Protein AF-A0A0D3KYJ2-F1 (afdb_monomer)

Nearest PDB structures (foldseek):
  8gf4-assembly2_D  TM=9.217E-01  e=1.218E-05  Synechocystis sp. PCC 6803
  8gdw-assembly1_BBB  TM=9.154E-01  e=1.218E-05  Synechocystis sp. PCC 6803
  8gbk-assembly1_G  TM=8.537E-01  e=1.653E-05  Synechocystis sp. PCC 6803 substr. Kazusa
  8fm6-assembly1_A  TM=8.968E-01  e=5.272E-05  Synechocystis sp. PCC 6803
  8gbk-assembly1_F  TM=8.174E-01  e=4.130E-05  Synechocystis sp. PCC 6803 substr. Kazusa

Structure (mmCIF, N/CA/C/O backbone):
data_AF-A0A0D3KYJ2-F1
#
_entry.id   AF-A0A0D3KYJ2-F1
#
loop_
_atom_site.group_PDB
_atom_site.id
_atom_site.type_symbol
_atom_site.label_atom_id
_atom_site.label_alt_id
_atom_site.label_comp_id
_atom_site.label_asym_id
_atom_site.label_entity_id
_atom_site.label_seq_id
_atom_site.pdbx_PDB_ins_code
_atom_site.Cartn_x
_atom_site.Cartn_y
_atom_site.Cartn_z
_atom_site.occupancy
_atom_site.B_iso_or_equiv
_atom_site.auth_seq_id
_atom_site.auth_comp_id
_atom_site.auth_asym_id
_atom_site.auth_atom_id
_atom_site.pdbx_PDB_model_num
ATOM 1 N N . MET A 1 1 ? 9.524 -10.724 -7.061 1.00 77.62 1 MET A N 1
ATOM 2 C CA . MET A 1 1 ? 8.504 -9.663 -6.913 1.00 77.62 1 MET A CA 1
ATOM 3 C C . MET A 1 1 ? 7.151 -10.336 -6.795 1.00 77.62 1 MET A C 1
ATOM 5 O O . MET A 1 1 ? 6.889 -11.260 -7.559 1.00 77.62 1 MET A O 1
ATOM 9 N N . GLU A 1 2 ? 6.336 -9.939 -5.826 1.00 81.06 2 GLU A N 1
ATOM 10 C CA . GLU A 1 2 ? 4.964 -10.427 -5.687 1.00 81.06 2 GLU A CA 1
ATOM 11 C C . GLU A 1 2 ? 4.009 -9.471 -6.417 1.00 81.06 2 GLU A C 1
ATOM 13 O O . GLU A 1 2 ? 4.145 -8.253 -6.328 1.00 81.06 2 GLU A O 1
ATOM 18 N N . LEU A 1 3 ? 3.077 -10.014 -7.192 1.00 76.94 3 LEU A N 1
ATOM 19 C CA . LEU A 1 3 ? 2.073 -9.260 -7.935 1.00 76.94 3 LEU A CA 1
ATOM 20 C C . LEU A 1 3 ? 0.700 -9.719 -7.470 1.00 76.94 3 LEU A C 1
ATOM 22 O O . LEU A 1 3 ? 0.402 -10.910 -7.502 1.00 76.94 3 LEU A O 1
ATOM 26 N N . HIS A 1 4 ? -0.133 -8.794 -7.021 1.00 74.50 4 HIS A N 1
ATOM 27 C CA . HIS A 1 4 ? -1.518 -9.055 -6.651 1.00 74.50 4 HIS A CA 1
ATOM 28 C C . HIS A 1 4 ? -2.395 -8.500 -7.769 1.00 74.50 4 HIS A C 1
ATOM 30 O O . HIS A 1 4 ? -2.508 -7.288 -7.913 1.00 74.50 4 HIS A O 1
ATOM 36 N N . LEU A 1 5 ? -2.970 -9.383 -8.582 1.00 75.31 5 LEU A N 1
ATOM 37 C CA . LEU A 1 5 ? -3.774 -9.050 -9.757 1.00 75.31 5 LEU A CA 1
ATOM 38 C C . LEU A 1 5 ? -5.227 -9.409 -9.467 1.00 75.31 5 LEU A C 1
ATOM 40 O O . LEU A 1 5 ? -5.555 -10.590 -9.394 1.00 75.31 5 LEU A O 1
ATOM 44 N N . SER A 1 6 ? -6.097 -8.423 -9.237 1.00 66.56 6 SER A N 1
ATOM 45 C CA . SER A 1 6 ? -7.537 -8.664 -9.011 1.00 66.56 6 SER A CA 1
ATOM 46 C C . SER A 1 6 ? -7.850 -9.715 -7.927 1.00 66.56 6 SER A C 1
ATOM 48 O O . SER A 1 6 ? -8.884 -10.381 -7.950 1.00 66.56 6 SER A O 1
ATOM 50 N N . GLY A 1 7 ? -6.963 -9.855 -6.936 1.00 62.44 7 GLY A N 1
ATOM 51 C CA . GLY A 1 7 ? -7.099 -10.819 -5.842 1.00 62.44 7 GLY A CA 1
ATOM 52 C C . GLY A 1 7 ? -6.376 -12.155 -6.041 1.00 62.44 7 GLY A C 1
ATOM 53 O O . GLY A 1 7 ? -6.405 -12.970 -5.120 1.00 62.44 7 GLY A O 1
ATOM 54 N N . GLU A 1 8 ? -5.706 -12.369 -7.171 1.00 71.19 8 GLU A N 1
ATOM 55 C CA . GLU A 1 8 ? -4.776 -13.479 -7.385 1.00 71.19 8 GLU A CA 1
ATOM 56 C C . GLU A 1 8 ? -3.335 -13.053 -7.106 1.00 71.19 8 GLU A C 1
ATOM 58 O O . GLU A 1 8 ? -2.941 -11.920 -7.381 1.00 71.19 8 GLU A O 1
ATOM 63 N N . ARG A 1 9 ? -2.526 -13.968 -6.565 1.00 78.12 9 ARG A N 1
ATOM 64 C CA . ARG A 1 9 ? -1.100 -13.729 -6.318 1.00 78.12 9 ARG A CA 1
ATOM 65 C C . ARG A 1 9 ? -0.276 -14.394 -7.409 1.00 78.12 9 ARG A C 1
ATOM 67 O O . ARG A 1 9 ? -0.265 -15.617 -7.517 1.00 78.12 9 ARG A O 1
ATOM 74 N N . LYS A 1 10 ? 0.459 -13.597 -8.179 1.00 83.94 10 LYS A N 1
ATOM 75 C CA . LYS A 1 10 ? 1.460 -14.062 -9.139 1.00 83.94 10 LYS A CA 1
ATOM 76 C C . LYS A 1 10 ? 2.851 -13.736 -8.609 1.00 83.94 10 LYS A C 1
ATOM 78 O O . LYS A 1 10 ? 3.132 -12.615 -8.196 1.00 83.94 10 LYS A O 1
ATOM 83 N N . TYR A 1 11 ? 3.740 -14.719 -8.635 1.00 85.38 11 TYR A N 1
ATOM 84 C CA . TYR A 1 11 ? 5.116 -14.550 -8.181 1.00 85.38 11 TYR A CA 1
ATOM 85 C C . TYR A 1 11 ? 6.054 -14.496 -9.382 1.00 85.38 11 TYR A C 1
ATOM 87 O O . TYR A 1 11 ? 6.137 -15.442 -10.161 1.00 85.38 11 TYR A O 1
ATOM 95 N N . LEU A 1 12 ? 6.793 -13.393 -9.515 1.00 85.12 12 LEU A N 1
ATOM 96 C CA . LEU A 1 12 ? 7.933 -13.313 -10.422 1.00 85.12 12 LEU A CA 1
ATOM 97 C C . LEU A 1 12 ? 9.183 -13.753 -9.666 1.00 85.12 12 LEU A C 1
ATOM 99 O O . LEU A 1 12 ? 9.692 -13.026 -8.799 1.00 85.12 12 LEU A O 1
ATOM 103 N N . SER A 1 13 ? 9.646 -14.964 -9.979 1.00 85.44 13 SER A N 1
ATOM 104 C CA . SER A 1 13 ? 10.870 -15.524 -9.410 1.00 85.44 13 SER A CA 1
ATOM 105 C C . SER A 1 13 ? 12.106 -14.834 -9.993 1.00 85.44 13 SER A C 1
ATOM 107 O O . SER A 1 13 ? 12.094 -14.372 -11.136 1.00 85.44 13 SER A O 1
ATOM 109 N N . LEU A 1 14 ? 13.202 -14.792 -9.229 1.00 82.88 14 LEU A N 1
ATOM 110 C CA . LEU A 1 14 ? 14.468 -14.248 -9.728 1.00 82.88 14 LEU A CA 1
ATOM 111 C C . LEU A 1 14 ? 14.988 -15.042 -10.938 1.00 82.88 14 LEU A C 1
ATOM 113 O O . LEU A 1 14 ? 15.580 -14.458 -11.837 1.00 82.88 14 LEU A O 1
ATOM 117 N N . ALA A 1 15 ? 14.733 -16.352 -10.983 1.00 85.31 15 ALA A N 1
ATOM 118 C CA . ALA A 1 15 ? 15.092 -17.194 -12.120 1.00 85.31 15 ALA A CA 1
ATOM 119 C C . ALA A 1 15 ? 14.328 -16.784 -13.388 1.00 85.31 15 ALA A C 1
ATOM 121 O O . ALA A 1 15 ? 14.944 -16.601 -14.430 1.00 85.31 15 ALA A O 1
ATOM 122 N N . SER A 1 16 ? 13.014 -16.553 -13.282 1.00 88.12 16 SER A N 1
ATOM 123 C CA . SER A 1 16 ? 12.181 -16.089 -14.401 1.00 88.12 16 SER A CA 1
ATOM 124 C C . SER A 1 16 ? 12.624 -14.718 -14.908 1.00 88.12 16 SER A C 1
ATOM 126 O O . SER A 1 16 ? 12.712 -14.508 -16.110 1.00 88.12 16 SER A O 1
ATOM 128 N N . ILE A 1 17 ? 12.954 -13.805 -13.989 1.00 89.19 17 ILE A N 1
ATOM 129 C CA . ILE A 1 17 ? 13.471 -12.471 -14.322 1.00 89.19 17 ILE A CA 1
ATOM 130 C C . ILE A 1 17 ? 14.803 -12.588 -15.069 1.00 89.19 17 ILE A C 1
ATOM 132 O O . ILE A 1 17 ? 14.990 -11.939 -16.084 1.00 89.19 17 ILE A O 1
ATOM 136 N N . ARG A 1 18 ? 15.719 -13.446 -14.610 1.00 87.62 18 ARG A N 1
ATOM 137 C CA . ARG A 1 18 ? 17.035 -13.623 -15.247 1.00 87.62 18 ARG A CA 1
ATOM 138 C C . ARG A 1 18 ? 16.994 -14.400 -16.562 1.00 87.62 18 ARG A C 1
ATOM 140 O O . ARG A 1 18 ? 17.928 -14.286 -17.345 1.00 87.62 18 ARG A O 1
ATOM 147 N N . ALA A 1 19 ? 15.968 -15.220 -16.769 1.00 90.56 19 ALA A N 1
ATOM 148 C CA . ALA A 1 19 ? 15.770 -15.963 -18.010 1.00 90.56 19 ALA A CA 1
ATOM 149 C C . ALA A 1 19 ? 15.166 -15.094 -19.123 1.00 90.56 19 ALA A C 1
ATOM 151 O O . ALA A 1 19 ? 15.266 -15.453 -20.295 1.00 90.56 19 ALA A O 1
ATOM 152 N N . ALA A 1 20 ? 14.531 -13.972 -18.771 1.00 91.44 20 ALA A N 1
ATOM 153 C CA . ALA A 1 20 ? 14.029 -13.021 -19.749 1.00 91.44 20 ALA A CA 1
ATOM 154 C C . ALA A 1 20 ? 15.191 -12.310 -20.473 1.00 91.44 20 ALA A C 1
ATOM 156 O O . ALA A 1 20 ? 16.254 -12.118 -19.876 1.00 91.44 20 ALA A O 1
ATOM 157 N N . PRO A 1 21 ? 15.001 -11.893 -21.739 1.00 91.38 21 PRO A N 1
ATOM 158 C CA . PRO A 1 21 ? 16.005 -11.132 -22.473 1.00 91.38 21 PRO A CA 1
ATOM 159 C C . PRO A 1 21 ? 16.438 -9.885 -21.683 1.00 91.38 21 PRO A C 1
ATOM 161 O O . PRO A 1 21 ? 15.577 -9.085 -21.301 1.00 91.38 21 PRO A O 1
ATOM 164 N N . PRO A 1 22 ? 17.744 -9.712 -21.406 1.00 91.69 22 PRO A N 1
ATOM 165 C CA . PRO A 1 22 ? 18.206 -8.592 -20.609 1.00 91.69 22 PRO A CA 1
ATOM 166 C C . PRO A 1 22 ? 18.092 -7.290 -21.403 1.00 91.69 22 PRO A C 1
ATOM 168 O O . PRO A 1 22 ? 18.555 -7.188 -22.539 1.00 91.69 22 PRO A O 1
ATOM 171 N N . ARG A 1 23 ? 17.528 -6.271 -20.765 1.00 94.94 23 ARG A N 1
ATOM 172 C CA . ARG A 1 23 ? 17.518 -4.885 -21.225 1.00 94.94 23 ARG A CA 1
ATOM 173 C C . ARG A 1 23 ? 18.539 -4.093 -20.422 1.00 94.94 23 ARG A C 1
ATOM 175 O O . ARG A 1 23 ? 18.493 -4.091 -19.190 1.00 94.94 23 ARG A O 1
ATOM 182 N N . VAL A 1 24 ? 19.438 -3.409 -21.121 1.00 94.44 24 VAL A N 1
ATOM 183 C CA . VAL A 1 24 ? 20.410 -2.492 -20.517 1.00 94.44 24 VAL A CA 1
ATOM 184 C C . VAL A 1 24 ? 19.856 -1.076 -20.598 1.00 94.44 24 VAL A C 1
ATOM 186 O O . VAL A 1 24 ? 19.444 -0.642 -21.671 1.00 94.44 24 VAL A O 1
ATOM 189 N N . ILE A 1 25 ? 19.838 -0.362 -19.474 1.00 91.94 25 ILE A N 1
ATOM 190 C CA . ILE A 1 25 ? 19.386 1.033 -19.436 1.00 91.94 25 ILE A CA 1
ATOM 191 C C . ILE A 1 25 ? 20.454 1.925 -20.070 1.00 91.94 25 ILE A C 1
ATOM 193 O O . ILE A 1 25 ? 21.624 1.880 -19.667 1.00 91.94 25 ILE A O 1
ATOM 197 N N . SER A 1 26 ? 20.062 2.739 -21.050 1.00 90.38 26 SER A N 1
ATOM 198 C CA . SER A 1 26 ? 20.985 3.664 -21.707 1.00 90.38 26 SER A CA 1
ATOM 199 C C . SER A 1 26 ? 21.276 4.892 -20.833 1.00 90.38 26 SER A C 1
ATOM 201 O O . SER A 1 26 ? 20.504 5.256 -19.939 1.00 90.38 26 SER A O 1
ATOM 203 N N . GLY A 1 27 ? 22.408 5.555 -21.090 1.00 86.00 27 GLY A N 1
ATOM 204 C CA . GLY A 1 27 ? 22.764 6.799 -20.398 1.00 86.00 27 GLY A CA 1
ATOM 205 C C . GLY A 1 27 ? 21.743 7.919 -20.607 1.00 86.00 27 GLY A C 1
ATOM 206 O O . GLY A 1 27 ? 21.478 8.679 -19.675 1.00 86.00 27 GLY A O 1
ATOM 207 N N . ASP A 1 28 ? 21.122 7.953 -21.787 1.00 86.25 28 ASP A N 1
ATOM 208 C CA . ASP A 1 28 ? 20.121 8.953 -22.165 1.00 86.25 28 ASP A CA 1
ATOM 209 C C . ASP A 1 28 ? 18.787 8.740 -21.432 1.00 86.25 28 ASP A C 1
ATOM 211 O O . ASP A 1 28 ? 18.076 9.697 -21.130 1.00 86.25 28 ASP A O 1
ATOM 215 N N . GLU A 1 29 ? 18.452 7.491 -21.091 1.00 84.25 29 GLU A N 1
ATOM 216 C CA . GLU A 1 29 ? 17.256 7.159 -20.309 1.00 84.25 29 GLU A CA 1
ATOM 217 C C . GLU A 1 29 ? 17.436 7.464 -18.818 1.00 84.25 29 GLU A C 1
ATOM 219 O O . GLU A 1 29 ? 16.513 7.927 -18.138 1.00 84.25 29 GLU A O 1
ATOM 224 N N . SER A 1 30 ? 18.615 7.157 -18.273 1.00 85.38 30 SER A N 1
ATOM 225 C CA . SER A 1 30 ? 18.940 7.444 -16.882 1.00 85.38 30 SER A CA 1
ATOM 226 C C . SER A 1 30 ? 20.442 7.423 -16.632 1.00 85.38 30 SER A C 1
ATOM 228 O O . SER A 1 30 ? 21.036 6.363 -16.444 1.00 85.38 30 SER A O 1
ATOM 230 N N . ALA A 1 31 ? 21.042 8.601 -16.455 1.00 87.19 31 ALA A N 1
ATOM 231 C CA . ALA A 1 31 ? 22.456 8.717 -16.091 1.00 87.19 31 ALA A CA 1
ATOM 232 C C . ALA A 1 31 ? 22.833 7.917 -14.824 1.00 87.19 31 ALA A C 1
ATOM 234 O O . ALA A 1 31 ? 23.940 7.402 -14.717 1.00 87.19 31 ALA A O 1
ATOM 235 N N . LYS A 1 32 ? 21.908 7.777 -13.861 1.00 87.81 32 LYS A N 1
ATOM 236 C CA . LYS A 1 32 ? 22.148 7.041 -12.604 1.00 87.81 32 LYS A CA 1
ATOM 237 C C . LYS A 1 32 ? 22.135 5.523 -12.762 1.00 87.81 32 LYS A C 1
ATOM 239 O O . LYS A 1 32 ? 22.680 4.831 -11.908 1.00 87.81 32 LYS A O 1
ATOM 244 N N . LEU A 1 33 ? 21.439 5.015 -13.775 1.00 89.50 33 LEU A N 1
ATOM 245 C CA . LEU A 1 33 ? 21.228 3.583 -13.992 1.00 89.50 33 LEU A CA 1
ATOM 246 C C . LEU A 1 33 ? 21.857 3.108 -15.303 1.00 89.50 33 LEU A C 1
ATOM 248 O O . LEU A 1 33 ? 21.691 1.946 -15.659 1.00 89.50 33 LEU A O 1
ATOM 252 N N . ALA A 1 34 ? 22.592 3.983 -15.988 1.00 93.69 34 ALA A N 1
ATOM 253 C CA . ALA A 1 34 ? 23.310 3.687 -17.213 1.00 93.69 34 ALA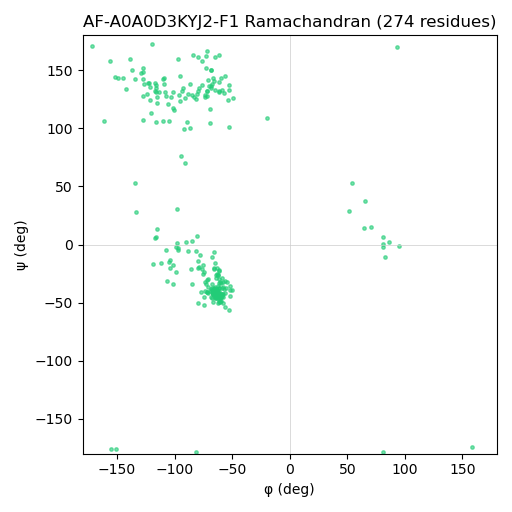 A CA 1
ATOM 254 C C . ALA A 1 34 ? 24.155 2.417 -17.047 1.00 93.69 34 ALA A C 1
ATOM 256 O O . ALA A 1 34 ? 24.931 2.296 -16.097 1.00 93.69 34 ALA A O 1
ATOM 257 N N . GLY A 1 35 ? 23.970 1.454 -17.948 1.00 93.69 35 GLY A N 1
ATOM 258 C CA . GLY A 1 35 ? 24.674 0.171 -17.921 1.00 93.69 35 GLY A CA 1
ATOM 259 C C . GLY A 1 35 ? 24.074 -0.883 -16.986 1.00 93.69 35 GLY A C 1
ATOM 260 O O . GLY A 1 35 ? 24.453 -2.046 -17.085 1.00 93.69 35 GLY A O 1
ATOM 261 N N . CYS A 1 36 ? 23.121 -0.537 -16.113 1.00 93.75 36 CYS A N 1
ATOM 262 C CA . CYS A 1 36 ? 22.407 -1.543 -15.325 1.00 93.75 36 CYS A CA 1
ATOM 263 C C . CYS A 1 36 ? 21.568 -2.435 -16.247 1.00 93.75 36 CYS A C 1
ATOM 265 O O . CYS A 1 36 ? 20.924 -1.943 -17.178 1.00 93.75 36 CYS A O 1
ATOM 267 N N . ALA A 1 37 ? 21.527 -3.731 -15.940 1.00 94.88 37 ALA A N 1
ATOM 268 C CA . ALA A 1 37 ? 20.747 -4.713 -16.684 1.00 94.88 37 ALA A CA 1
ATOM 269 C C . ALA A 1 37 ? 19.551 -5.220 -15.867 1.00 94.88 37 ALA A C 1
ATOM 271 O O . ALA A 1 37 ? 19.621 -5.425 -14.645 1.00 94.88 37 ALA A O 1
ATOM 272 N N . GLY A 1 38 ? 18.440 -5.434 -16.560 1.00 94.12 38 GLY A N 1
ATOM 273 C CA . GLY A 1 38 ? 17.207 -5.949 -15.984 1.00 94.12 38 GLY A CA 1
ATOM 274 C C . GLY A 1 38 ? 16.326 -6.656 -17.001 1.00 94.12 38 GLY A C 1
ATOM 275 O O . GLY A 1 38 ? 16.691 -6.788 -18.163 1.00 94.12 38 GLY A O 1
ATOM 276 N N . ALA A 1 39 ? 15.147 -7.077 -16.560 1.00 95.25 39 ALA A N 1
ATOM 277 C CA . ALA A 1 39 ? 14.128 -7.665 -17.424 1.00 95.25 39 ALA A CA 1
ATOM 278 C C . ALA A 1 39 ? 12.946 -6.714 -17.605 1.00 95.25 39 ALA A C 1
ATOM 280 O O . ALA A 1 39 ? 12.481 -6.114 -16.631 1.00 95.25 39 ALA A O 1
ATOM 281 N N . GLU A 1 40 ? 12.436 -6.613 -18.830 1.00 94.44 40 GLU A N 1
ATOM 282 C CA . GLU A 1 40 ? 11.187 -5.903 -19.107 1.00 94.44 40 GLU A CA 1
ATOM 283 C C . GLU A 1 40 ? 9.996 -6.633 -18.482 1.00 94.44 40 GLU A C 1
ATOM 285 O O . GLU A 1 40 ? 9.890 -7.861 -18.532 1.00 94.44 40 GLU A O 1
ATOM 290 N N . LEU A 1 41 ? 9.082 -5.870 -17.883 1.00 92.25 41 LEU A N 1
ATOM 291 C CA . LEU A 1 41 ? 7.891 -6.424 -17.245 1.00 92.25 41 LEU A CA 1
ATOM 292 C C . LEU A 1 41 ? 6.845 -6.903 -18.256 1.00 92.25 41 LEU A C 1
ATOM 294 O O . LEU A 1 41 ? 6.170 -7.890 -17.974 1.00 92.25 41 LEU A O 1
ATOM 298 N N . GLY A 1 42 ? 6.733 -6.261 -19.422 1.00 92.62 42 GLY A N 1
ATOM 299 C CA . GLY A 1 42 ? 5.763 -6.619 -20.463 1.00 92.62 42 GLY A CA 1
ATOM 300 C C . GLY A 1 42 ? 5.821 -8.097 -20.870 1.00 92.62 42 GLY A C 1
ATOM 301 O O . GLY A 1 42 ? 4.829 -8.803 -20.687 1.00 92.62 42 GLY A O 1
ATOM 302 N N . PRO A 1 43 ? 6.981 -8.623 -21.312 1.00 93.00 43 PRO A N 1
ATOM 303 C CA . PRO A 1 43 ? 7.122 -10.041 -21.653 1.00 93.00 43 PRO A CA 1
ATOM 304 C C . PRO A 1 43 ? 6.884 -11.003 -20.478 1.00 93.00 43 PRO A C 1
ATOM 306 O O . PRO A 1 43 ? 6.487 -12.148 -20.682 1.00 93.00 43 PRO A O 1
ATOM 309 N N . LEU A 1 44 ? 7.110 -10.559 -19.236 1.00 89.50 44 LEU A N 1
ATOM 310 C CA . LEU A 1 44 ? 6.852 -11.354 -18.028 1.00 89.50 44 LEU A CA 1
ATOM 311 C C . LEU A 1 44 ? 5.361 -11.376 -17.641 1.00 89.50 44 LEU A C 1
ATOM 313 O O . LEU A 1 44 ? 4.916 -12.238 -16.868 1.00 89.50 44 LEU A O 1
ATOM 317 N N . LEU A 1 45 ? 4.586 -10.418 -18.151 1.00 90.56 45 LEU A N 1
ATOM 318 C CA . LEU A 1 45 ? 3.190 -10.175 -17.808 1.00 90.56 45 LEU A CA 1
ATOM 319 C C . LEU A 1 45 ? 2.330 -9.939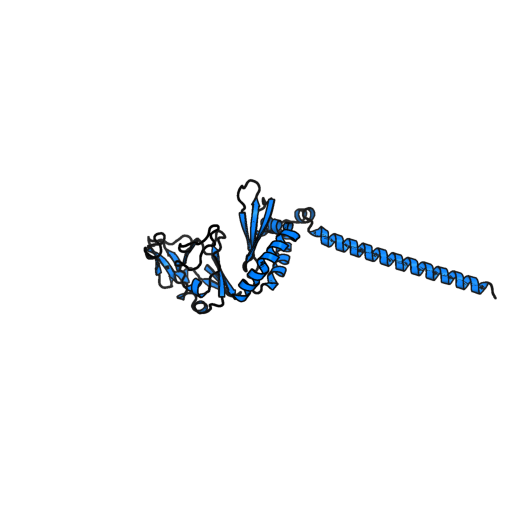 -19.061 1.00 90.56 45 LEU A C 1
ATOM 321 O O . LEU A 1 45 ? 1.584 -8.962 -19.097 1.00 90.56 45 LEU A O 1
ATOM 325 N N . PRO A 1 46 ? 2.358 -10.842 -20.059 1.00 88.69 46 PRO A N 1
ATOM 326 C CA . PRO A 1 46 ? 1.657 -10.632 -21.326 1.00 88.69 46 PRO A CA 1
ATOM 327 C C . PRO A 1 46 ? 0.152 -10.416 -21.133 1.00 88.69 46 PRO A C 1
ATOM 329 O O . PRO A 1 46 ? -0.455 -9.623 -21.838 1.00 88.69 46 PRO A O 1
ATOM 332 N N . GLN A 1 47 ? -0.437 -11.044 -20.111 1.00 86.12 47 GLN A N 1
ATOM 333 C CA . GLN A 1 47 ? -1.856 -10.901 -19.784 1.00 86.12 47 GLN A CA 1
ATOM 334 C C . GLN A 1 47 ? -2.264 -9.506 -19.272 1.00 86.12 47 GLN A C 1
ATOM 336 O O . GLN A 1 47 ? -3.449 -9.251 -19.113 1.00 86.12 47 GLN A O 1
ATOM 341 N N . LEU A 1 48 ? -1.305 -8.631 -18.955 1.00 85.94 48 LEU A 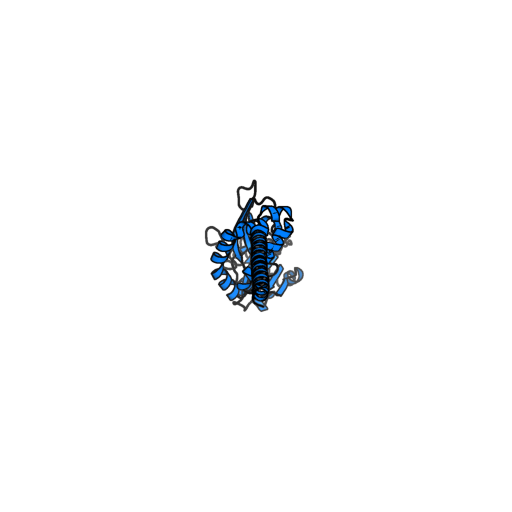N 1
ATOM 342 C CA . LEU A 1 48 ? -1.555 -7.285 -18.428 1.00 85.94 48 LEU A CA 1
ATOM 343 C C . LEU A 1 48 ? -1.332 -6.179 -19.459 1.00 85.94 48 LEU A C 1
ATOM 345 O O . LEU A 1 48 ? -1.752 -5.052 -19.220 1.00 85.94 48 LEU A O 1
ATOM 349 N N . ALA A 1 49 ? -0.668 -6.479 -20.577 1.00 83.56 49 ALA A N 1
ATOM 350 C CA . ALA A 1 49 ? -0.258 -5.466 -21.546 1.00 83.56 49 ALA A CA 1
ATOM 351 C C . ALA A 1 49 ? -1.445 -4.744 -22.205 1.00 83.56 49 ALA A C 1
ATOM 353 O O . ALA A 1 49 ? -1.296 -3.601 -22.624 1.00 83.56 49 ALA A O 1
ATOM 354 N N . GLU A 1 50 ? -2.608 -5.396 -22.273 1.00 83.00 50 GLU A N 1
ATOM 355 C CA . GLU A 1 50 ? -3.812 -4.868 -22.926 1.00 83.00 50 GLU A CA 1
ATOM 356 C C . GLU A 1 50 ? -4.907 -4.440 -21.931 1.00 83.00 50 GLU A C 1
ATOM 358 O O . GLU A 1 50 ? -5.934 -3.894 -22.335 1.00 83.00 50 GLU A O 1
ATOM 363 N N . ASP A 1 51 ? -4.714 -4.668 -20.626 1.00 83.81 51 ASP A N 1
ATOM 364 C CA . ASP A 1 51 ? -5.751 -4.430 -19.618 1.00 83.81 51 ASP A CA 1
ATOM 365 C C . ASP A 1 51 ? -5.639 -3.040 -18.970 1.00 83.81 51 ASP A C 1
ATOM 367 O O . ASP A 1 51 ? -5.236 -2.871 -17.818 1.00 83.81 51 ASP A O 1
ATOM 371 N N . GLU A 1 52 ? -6.068 -2.018 -19.708 1.00 81.88 52 GLU A N 1
ATOM 372 C CA . GLU A 1 52 ? -6.158 -0.629 -19.222 1.00 81.88 52 GLU A CA 1
ATOM 373 C C . GLU A 1 52 ? -7.206 -0.432 -18.111 1.00 81.88 52 GLU A C 1
ATOM 375 O O . GLU A 1 52 ? -7.319 0.647 -17.518 1.00 81.88 52 GLU A O 1
ATOM 380 N N . THR A 1 53 ? -7.999 -1.462 -17.802 1.00 82.69 53 THR A N 1
ATOM 381 C CA . THR A 1 53 ? -8.974 -1.396 -16.712 1.00 82.69 53 THR A CA 1
ATOM 382 C C . THR A 1 53 ? -8.327 -1.610 -15.353 1.00 82.69 53 THR A C 1
ATOM 384 O O . THR A 1 53 ? -8.948 -1.291 -14.341 1.00 82.69 53 THR A O 1
ATOM 387 N N . LEU A 1 54 ? -7.089 -2.102 -15.302 1.00 84.06 54 LEU A N 1
ATOM 388 C CA . LEU A 1 54 ? -6.369 -2.349 -14.062 1.00 84.06 54 LEU A CA 1
ATOM 389 C C . LEU A 1 54 ? -5.463 -1.171 -13.706 1.00 84.06 54 LEU A C 1
ATOM 391 O O . LEU A 1 54 ? -4.563 -0.792 -14.453 1.00 84.06 54 LEU A O 1
ATOM 395 N N . ILE A 1 55 ? -5.678 -0.631 -12.511 1.00 84.12 55 ILE A N 1
ATOM 396 C CA . ILE A 1 55 ? -4.858 0.399 -11.885 1.00 84.12 55 ILE A CA 1
ATOM 397 C C . ILE A 1 55 ? -4.351 -0.114 -10.545 1.00 84.12 55 ILE A C 1
ATOM 399 O O . ILE A 1 55 ? -5.075 -0.739 -9.771 1.00 84.12 55 ILE A O 1
ATOM 403 N N . GLY A 1 56 ? -3.099 0.176 -10.237 1.00 82.69 56 GLY A N 1
ATOM 404 C CA . GLY A 1 56 ? -2.470 -0.302 -9.026 1.00 82.69 56 GLY A CA 1
ATOM 405 C C . GLY A 1 56 ? -1.390 0.595 -8.492 1.00 82.69 56 GLY A C 1
ATOM 406 O O . GLY A 1 56 ? -1.132 1.668 -9.013 1.00 82.69 56 GLY A O 1
ATOM 407 N N . VAL A 1 57 ? -0.746 0.138 -7.430 1.00 82.38 57 VAL A N 1
ATOM 408 C CA . VAL A 1 57 ? 0.395 0.829 -6.834 1.00 82.38 57 VAL A CA 1
ATOM 409 C C . VAL A 1 57 ? 1.549 -0.139 -6.651 1.00 82.38 57 VAL A C 1
ATOM 411 O O . VAL A 1 57 ? 1.357 -1.333 -6.396 1.00 82.38 57 VAL A O 1
ATOM 414 N N . LEU A 1 58 ? 2.762 0.384 -6.768 1.00 83.75 58 LEU A N 1
ATOM 415 C CA . LEU A 1 58 ? 3.977 -0.324 -6.400 1.00 83.75 58 LEU A CA 1
ATOM 416 C C . LEU A 1 58 ? 4.346 0.031 -4.973 1.00 83.75 58 LEU A C 1
ATOM 418 O O . LEU A 1 58 ? 4.391 1.205 -4.615 1.00 83.75 58 LEU A O 1
ATOM 422 N N . VAL A 1 59 ? 4.647 -0.990 -4.183 1.00 79.81 59 VAL A N 1
ATOM 423 C CA . VAL A 1 59 ? 5.090 -0.864 -2.799 1.00 79.81 59 VAL A CA 1
ATOM 424 C C . VAL A 1 59 ? 6.519 -1.390 -2.705 1.00 79.81 59 VAL A C 1
ATOM 426 O O . VAL A 1 59 ? 6.809 -2.539 -3.056 1.00 79.81 59 VAL A O 1
ATOM 429 N N . ALA A 1 60 ? 7.426 -0.534 -2.252 1.00 81.25 60 ALA A N 1
ATOM 430 C CA . ALA A 1 60 ? 8.812 -0.875 -1.972 1.00 81.25 60 ALA A CA 1
ATOM 431 C C . ALA A 1 60 ? 8.976 -1.480 -0.568 1.00 81.25 60 ALA A C 1
ATOM 433 O O . ALA A 1 60 ? 8.109 -1.362 0.301 1.00 81.25 60 ALA A O 1
ATOM 434 N N . SER A 1 61 ? 10.111 -2.140 -0.331 1.00 74.12 61 SER A N 1
ATOM 435 C CA . SER A 1 61 ? 10.429 -2.786 0.949 1.00 74.12 61 SER A CA 1
ATOM 436 C C . SER A 1 61 ? 10.536 -1.807 2.118 1.00 74.12 61 SER A C 1
ATOM 438 O O . SER A 1 61 ? 10.328 -2.201 3.259 1.00 74.12 61 SER A O 1
ATOM 440 N N . ASP A 1 62 ? 10.857 -0.544 1.837 1.00 72.44 62 ASP A N 1
ATOM 441 C CA . ASP A 1 62 ? 10.910 0.552 2.811 1.00 72.44 62 ASP A CA 1
ATOM 442 C C . ASP A 1 62 ? 9.540 1.214 3.055 1.00 72.44 62 ASP A C 1
ATOM 444 O O . ASP A 1 62 ? 9.440 2.167 3.825 1.00 72.44 62 ASP A O 1
ATOM 448 N N . GLY A 1 63 ? 8.476 0.701 2.427 1.00 69.56 63 GLY A N 1
ATOM 449 C CA . GLY A 1 63 ? 7.114 1.212 2.557 1.00 69.56 63 GLY A CA 1
ATOM 450 C C . GLY A 1 63 ? 6.777 2.356 1.605 1.00 69.56 63 GLY A C 1
ATOM 451 O O . GLY A 1 63 ? 5.653 2.854 1.654 1.00 69.56 63 GLY A O 1
ATOM 452 N N . LEU A 1 64 ? 7.698 2.766 0.728 1.00 70.94 64 LEU A N 1
ATOM 453 C CA . LEU A 1 64 ? 7.407 3.793 -0.262 1.00 70.94 64 LEU A CA 1
ATOM 454 C C . LEU A 1 64 ? 6.409 3.272 -1.309 1.00 70.94 64 LEU A C 1
ATOM 456 O O . LEU A 1 64 ? 6.552 2.158 -1.816 1.00 70.94 64 LEU A O 1
ATOM 460 N N . VAL A 1 65 ? 5.405 4.092 -1.632 1.00 75.12 65 VAL A N 1
ATOM 461 C CA . VAL A 1 65 ? 4.314 3.753 -2.559 1.00 75.12 65 VAL A CA 1
ATOM 462 C C . VAL A 1 65 ? 4.363 4.674 -3.783 1.00 75.12 65 VAL A C 1
ATOM 464 O O . VAL A 1 65 ? 4.557 5.882 -3.636 1.00 75.12 65 VAL A O 1
ATOM 467 N N . SER A 1 66 ? 4.221 4.119 -4.990 1.00 80.56 66 SER A N 1
ATOM 468 C CA . SER A 1 66 ? 4.095 4.914 -6.222 1.00 80.56 66 SER A CA 1
ATOM 469 C C . SER A 1 66 ? 2.734 5.612 -6.312 1.00 80.56 66 SER A C 1
ATOM 471 O O . SER A 1 66 ? 1.787 5.243 -5.617 1.00 80.56 66 SER A O 1
ATOM 473 N N . ALA A 1 67 ? 2.594 6.576 -7.224 1.00 80.25 67 ALA A N 1
ATOM 474 C CA . ALA A 1 67 ? 1.270 6.984 -7.680 1.00 80.25 67 ALA A CA 1
ATOM 475 C C . ALA A 1 67 ? 0.558 5.791 -8.349 1.00 80.25 67 ALA A C 1
ATOM 477 O O . ALA A 1 67 ? 1.222 4.802 -8.699 1.00 80.25 67 ALA A O 1
ATOM 478 N N . PRO A 1 68 ? -0.774 5.863 -8.517 1.00 81.81 68 PRO A N 1
ATOM 479 C CA . PRO A 1 68 ? -1.506 4.872 -9.286 1.00 81.81 68 PRO A CA 1
ATOM 480 C C . PRO A 1 68 ? -0.900 4.696 -10.684 1.00 81.81 68 PRO A C 1
ATOM 482 O O . PRO A 1 68 ? -0.602 5.682 -11.355 1.00 81.81 68 PRO A O 1
ATOM 485 N N . ILE A 1 69 ? -0.712 3.446 -11.095 1.00 87.19 69 ILE A N 1
ATOM 486 C CA . ILE A 1 69 ? -0.197 3.045 -12.405 1.00 87.19 69 ILE A CA 1
ATOM 487 C C . ILE A 1 69 ? -1.193 2.128 -13.086 1.00 87.19 69 ILE A C 1
ATOM 489 O O . ILE A 1 69 ? -1.766 1.251 -12.442 1.00 87.19 69 ILE A O 1
ATOM 493 N N . THR A 1 70 ? -1.382 2.310 -14.380 1.00 89.50 70 THR A N 1
ATOM 494 C CA . THR A 1 70 ? -2.129 1.374 -15.224 1.00 89.50 70 THR A CA 1
ATOM 495 C C . THR A 1 70 ? -1.325 0.091 -15.461 1.00 89.50 70 THR A C 1
ATOM 497 O O . THR A 1 70 ? -0.104 0.047 -15.263 1.00 89.50 70 THR A O 1
ATOM 500 N N . ALA A 1 71 ? -1.985 -0.981 -15.894 1.00 89.44 71 ALA A N 1
ATOM 501 C CA . ALA A 1 71 ? -1.291 -2.211 -16.268 1.00 89.44 71 ALA A CA 1
ATOM 502 C C . ALA A 1 71 ? -0.380 -2.026 -17.495 1.00 89.44 71 ALA A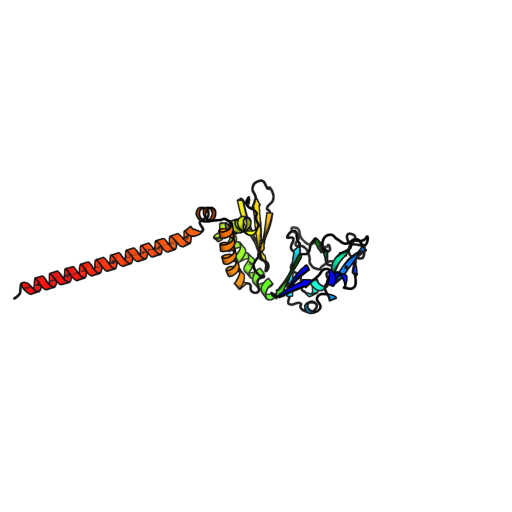 C 1
ATOM 504 O O . ALA A 1 71 ? 0.734 -2.560 -17.508 1.00 89.44 71 ALA A O 1
ATOM 505 N N . GLY A 1 72 ? -0.793 -1.208 -18.472 1.00 89.56 72 GLY A N 1
ATOM 506 C CA . GLY A 1 72 ? 0.042 -0.823 -19.610 1.00 89.56 72 GLY A CA 1
ATOM 507 C C . GLY A 1 72 ? 1.312 -0.088 -19.165 1.00 89.56 72 GLY A C 1
ATOM 508 O O . GLY A 1 72 ? 2.421 -0.427 -19.582 1.00 89.56 72 GLY A O 1
ATOM 509 N N . GLU A 1 73 ? 1.189 0.855 -18.228 1.00 90.75 73 GLU A N 1
ATOM 510 C CA . GLU A 1 73 ? 2.331 1.530 -17.598 1.00 90.75 73 GLU A CA 1
ATOM 511 C C . GLU A 1 73 ? 3.242 0.572 -16.822 1.00 90.75 73 GLU A C 1
ATOM 513 O O . GLU A 1 73 ? 4.466 0.669 -16.936 1.00 90.75 73 GLU A O 1
ATOM 518 N N . LEU A 1 74 ? 2.675 -0.385 -16.076 1.00 91.56 74 LEU A N 1
ATOM 519 C CA . LEU A 1 74 ? 3.456 -1.409 -15.377 1.00 91.56 74 LEU A CA 1
ATOM 520 C C . LEU A 1 74 ? 4.317 -2.216 -16.360 1.00 91.56 74 LEU A C 1
ATOM 522 O O . LEU A 1 74 ? 5.492 -2.468 -16.086 1.00 91.56 74 LEU A O 1
ATOM 526 N N . CYS A 1 75 ? 3.758 -2.591 -17.512 1.00 92.81 75 CYS A N 1
ATOM 527 C CA . CYS A 1 75 ? 4.446 -3.389 -18.528 1.00 92.81 75 CYS A CA 1
ATOM 528 C C . CYS A 1 75 ? 5.632 -2.662 -19.181 1.00 92.81 75 CYS A C 1
ATOM 530 O O . CYS A 1 75 ? 6.535 -3.317 -19.698 1.00 92.81 75 CYS A O 1
ATOM 532 N N . ARG A 1 76 ? 5.678 -1.326 -19.102 1.00 92.25 76 ARG A N 1
ATOM 533 C CA . ARG A 1 76 ? 6.802 -0.500 -19.580 1.00 92.25 76 ARG A CA 1
ATOM 534 C C . ARG A 1 76 ? 7.971 -0.427 -18.589 1.00 92.25 76 ARG A C 1
ATOM 536 O O . ARG A 1 76 ? 8.993 0.182 -18.900 1.00 92.25 76 ARG A O 1
ATOM 543 N N . GLY A 1 77 ? 7.821 -0.994 -17.392 1.00 92.38 77 GLY A N 1
ATOM 544 C CA . GLY A 1 77 ? 8.860 -1.011 -16.368 1.00 92.38 77 GLY A CA 1
ATOM 545 C C . GLY A 1 77 ? 9.929 -2.080 -16.588 1.00 92.38 77 GLY A C 1
ATOM 546 O O . GLY A 1 77 ? 9.728 -3.078 -17.283 1.00 92.38 77 GLY A O 1
ATOM 547 N N . VAL A 1 78 ? 11.067 -1.889 -15.924 1.00 93.69 78 VAL A N 1
ATOM 548 C CA . VAL A 1 78 ? 12.210 -2.808 -15.938 1.00 93.69 78 VAL A CA 1
ATOM 549 C C . VAL A 1 78 ? 12.554 -3.218 -14.510 1.00 93.69 78 VAL A C 1
ATOM 551 O O . VAL A 1 78 ? 12.731 -2.372 -13.632 1.00 93.69 78 VAL A O 1
ATOM 554 N N . LEU A 1 79 ? 12.690 -4.523 -14.273 1.00 93.12 79 LEU A N 1
ATOM 555 C CA . LEU A 1 79 ? 13.229 -5.067 -13.029 1.00 93.12 79 LEU A CA 1
ATOM 556 C C . LEU A 1 79 ? 14.737 -5.259 -13.156 1.00 93.12 79 LEU A C 1
ATOM 558 O O . LEU A 1 79 ? 15.208 -6.251 -13.711 1.00 93.12 79 LEU A O 1
ATOM 562 N N . LEU A 1 80 ? 15.493 -4.310 -12.615 1.00 93.25 80 LEU A N 1
ATOM 563 C CA . LEU A 1 80 ? 16.949 -4.348 -12.578 1.00 93.25 80 LEU A CA 1
ATOM 564 C C . LEU A 1 80 ? 17.420 -5.397 -11.572 1.00 93.25 80 LEU A C 1
ATOM 566 O O . LEU A 1 80 ? 17.020 -5.381 -10.401 1.00 93.25 80 LEU A O 1
ATOM 570 N N . HIS A 1 81 ? 18.298 -6.281 -12.036 1.00 92.88 81 HIS A N 1
ATOM 571 C CA . HIS A 1 81 ? 18.925 -7.326 -11.229 1.00 92.88 81 HIS A CA 1
ATOM 572 C C . HIS A 1 81 ? 20.449 -7.188 -11.167 1.00 92.88 81 HIS A C 1
ATOM 574 O O . HIS A 1 81 ? 21.063 -7.762 -10.269 1.00 92.88 81 HIS A O 1
ATOM 580 N N . THR A 1 82 ? 21.052 -6.416 -12.074 1.00 94.31 82 THR A N 1
ATOM 581 C CA . THR A 1 82 ? 22.503 -6.263 -12.203 1.00 94.31 82 THR A CA 1
ATOM 582 C C . THR A 1 82 ? 22.879 -4.788 -12.359 1.00 94.31 82 THR A C 1
ATOM 584 O O . THR A 1 82 ? 22.151 -4.026 -12.997 1.00 94.31 82 THR A O 1
ATOM 587 N N . ASP A 1 83 ? 23.993 -4.375 -11.759 1.00 94.75 83 ASP A N 1
ATOM 588 C CA . ASP A 1 83 ? 24.545 -3.025 -11.901 1.00 94.75 83 ASP A CA 1
ATOM 589 C C . ASP A 1 83 ? 25.359 -2.837 -13.197 1.00 94.75 83 ASP A C 1
ATOM 591 O O . ASP A 1 83 ? 25.485 -3.747 -14.014 1.00 94.75 83 ASP A O 1
ATOM 595 N N . ALA A 1 84 ? 25.919 -1.641 -13.388 1.00 94.25 84 ALA A N 1
ATOM 596 C CA . ALA A 1 84 ? 26.729 -1.311 -14.561 1.00 94.25 84 ALA A CA 1
ATOM 597 C C . ALA A 1 84 ? 28.022 -2.138 -14.691 1.00 94.25 84 ALA A C 1
ATOM 599 O O . ALA A 1 84 ? 28.582 -2.233 -15.779 1.00 94.25 84 ALA A O 1
ATOM 600 N N . ALA A 1 85 ? 28.497 -2.741 -13.597 1.00 95.12 85 ALA A N 1
ATOM 601 C CA . ALA A 1 85 ? 29.686 -3.586 -13.582 1.00 95.12 85 ALA A CA 1
ATOM 602 C C . ALA A 1 85 ? 29.361 -5.067 -13.847 1.00 95.12 85 ALA A C 1
ATOM 604 O O . ALA A 1 85 ? 30.256 -5.909 -13.796 1.00 95.12 85 ALA A O 1
ATOM 605 N N . GLY A 1 86 ? 28.095 -5.416 -14.092 1.00 93.56 86 GLY A N 1
ATOM 606 C CA . GLY A 1 86 ? 27.687 -6.812 -14.236 1.00 93.56 86 GLY A CA 1
ATOM 607 C C . GLY A 1 86 ? 27.480 -7.533 -12.896 1.00 93.56 86 GLY A C 1
ATOM 608 O O . GLY A 1 86 ? 27.203 -8.734 -12.886 1.00 93.56 86 GLY A O 1
ATOM 609 N N . THR A 1 87 ? 27.547 -6.826 -11.763 1.00 94.75 87 THR A N 1
ATOM 610 C CA . THR A 1 87 ? 27.382 -7.414 -10.428 1.00 94.75 87 THR A CA 1
ATOM 611 C C . THR A 1 87 ? 25.911 -7.478 -10.028 1.00 94.75 87 THR A C 1
ATOM 613 O O . THR A 1 87 ? 25.139 -6.543 -10.245 1.00 94.75 87 THR A O 1
ATOM 616 N N . LEU A 1 88 ? 25.500 -8.598 -9.427 1.00 91.81 88 LEU A N 1
ATOM 617 C CA . LEU A 1 88 ? 24.128 -8.774 -8.956 1.00 91.81 88 LEU A CA 1
ATOM 618 C C . LEU A 1 88 ? 23.799 -7.800 -7.820 1.00 91.81 88 LEU A C 1
ATOM 620 O O . LEU A 1 88 ? 24.528 -7.681 -6.835 1.00 91.81 88 LEU A O 1
ATOM 624 N N . LEU A 1 89 ? 22.645 -7.150 -7.934 1.00 87.94 89 LEU A N 1
ATOM 625 C CA . LEU A 1 89 ? 22.125 -6.277 -6.894 1.00 87.94 89 LEU A CA 1
ATOM 626 C C . LEU A 1 89 ? 21.655 -7.105 -5.690 1.00 87.94 89 LEU A C 1
ATOM 628 O O . LEU A 1 89 ? 20.999 -8.134 -5.838 1.00 87.94 89 LEU A O 1
ATOM 632 N N . SER A 1 90 ? 21.893 -6.593 -4.480 1.00 86.75 90 SER A N 1
ATOM 633 C CA . SER A 1 90 ? 21.399 -7.206 -3.235 1.00 86.75 90 SER A CA 1
ATOM 634 C C . SER A 1 90 ? 19.870 -7.216 -3.109 1.00 86.75 90 SER A C 1
ATOM 636 O O . SER A 1 90 ? 19.311 -7.925 -2.278 1.00 86.75 90 SER A O 1
ATOM 638 N N . SER A 1 91 ? 19.181 -6.411 -3.920 1.00 85.44 91 SER A N 1
ATOM 639 C CA . SER A 1 91 ? 17.724 -6.369 -4.038 1.00 85.44 91 SER A CA 1
ATOM 640 C C . SER A 1 91 ? 17.341 -5.912 -5.443 1.00 85.44 91 SER A C 1
ATOM 642 O O . SER A 1 91 ? 18.014 -5.053 -6.017 1.00 85.44 91 SER A O 1
ATOM 644 N N . LEU A 1 92 ? 16.247 -6.463 -5.978 1.00 88.19 92 LEU A N 1
ATOM 645 C CA . LEU A 1 92 ? 15.683 -6.001 -7.246 1.00 88.19 92 LEU A CA 1
ATOM 646 C C . LEU A 1 92 ? 15.294 -4.524 -7.144 1.00 88.19 92 LEU A C 1
ATOM 648 O O . LEU A 1 92 ? 14.788 -4.068 -6.108 1.00 88.19 92 LEU A O 1
ATOM 652 N N . ARG A 1 93 ? 15.494 -3.787 -8.235 1.00 89.69 93 ARG A N 1
ATOM 653 C CA . ARG A 1 93 ? 14.997 -2.415 -8.370 1.00 89.69 93 ARG A CA 1
ATOM 654 C C . ARG A 1 93 ? 14.001 -2.347 -9.510 1.00 89.69 93 ARG A C 1
ATOM 656 O O . ARG A 1 93 ? 14.288 -2.849 -10.588 1.00 89.69 93 ARG A O 1
ATOM 663 N N . ALA A 1 94 ? 12.855 -1.721 -9.277 1.00 90.38 94 ALA A N 1
ATOM 664 C CA . ALA A 1 94 ? 11.933 -1.406 -10.358 1.00 90.38 94 ALA A CA 1
ATOM 665 C C . ALA A 1 94 ? 12.261 -0.012 -10.893 1.00 90.38 94 ALA A C 1
ATOM 667 O O . ALA A 1 94 ? 12.336 0.941 -10.112 1.00 90.38 94 ALA A O 1
ATOM 668 N N . TRP A 1 95 ? 12.476 0.082 -12.199 1.00 91.75 95 TRP A N 1
ATOM 669 C CA . TRP A 1 95 ? 12.704 1.324 -12.921 1.00 91.75 95 TRP A CA 1
ATOM 670 C C . TRP A 1 95 ? 11.585 1.552 -13.932 1.00 91.75 95 TRP A C 1
ATOM 672 O O . TRP A 1 95 ? 11.170 0.612 -14.610 1.00 91.75 95 TRP A O 1
ATOM 682 N N . PHE A 1 96 ? 11.127 2.796 -14.047 1.00 90.81 96 PHE A N 1
ATOM 683 C CA . PHE A 1 96 ? 10.130 3.201 -15.034 1.00 90.81 96 PHE A CA 1
ATOM 684 C C . PHE A 1 96 ? 10.622 4.407 -15.833 1.00 90.81 96 PHE A C 1
ATOM 686 O O . PHE A 1 96 ? 11.263 5.294 -15.254 1.00 90.81 96 PHE A O 1
ATOM 693 N N . PRO A 1 97 ? 10.324 4.459 -17.145 1.00 87.38 97 PRO A N 1
ATOM 694 C CA . PRO A 1 97 ? 10.700 5.586 -17.983 1.00 87.38 97 PRO A CA 1
ATOM 695 C C . PRO A 1 97 ? 9.977 6.875 -17.548 1.00 87.38 97 PRO A C 1
ATOM 697 O O . PRO A 1 97 ? 8.953 6.815 -16.861 1.00 87.38 97 PRO A O 1
ATOM 700 N N . PRO A 1 98 ? 10.478 8.056 -17.953 1.00 84.19 98 PRO A N 1
ATOM 701 C CA . PRO A 1 98 ? 9.827 9.327 -17.652 1.00 84.19 98 PRO A CA 1
ATOM 702 C C . PRO A 1 98 ? 8.347 9.343 -18.062 1.00 84.19 98 PRO A C 1
ATOM 704 O O . PRO A 1 98 ? 7.977 8.859 -19.133 1.00 84.19 98 PRO A O 1
ATOM 707 N N . GLY A 1 99 ? 7.503 9.903 -17.194 1.00 79.38 99 GLY A N 1
ATOM 708 C CA . GLY A 1 99 ? 6.051 9.963 -17.396 1.00 79.38 99 GLY A CA 1
ATOM 709 C C . GLY A 1 99 ? 5.293 8.683 -17.029 1.00 79.38 99 GLY A C 1
ATOM 710 O O . GLY A 1 99 ? 4.075 8.673 -17.146 1.00 79.38 99 GLY A O 1
ATOM 711 N N . VAL A 1 100 ? 5.979 7.634 -16.564 1.00 81.19 100 VAL A N 1
ATOM 712 C CA . VAL A 1 100 ? 5.376 6.370 -16.118 1.00 81.19 100 VAL A CA 1
ATOM 713 C C . VAL A 1 100 ? 5.646 6.167 -14.630 1.00 81.19 100 VAL A C 1
ATOM 715 O O . VAL A 1 100 ? 6.768 6.375 -14.169 1.00 81.19 100 VAL A O 1
ATOM 718 N N . ALA A 1 101 ? 4.633 5.725 -13.878 1.00 71.62 101 ALA A N 1
ATOM 719 C CA . ALA A 1 101 ? 4.766 5.367 -12.464 1.00 71.62 101 ALA A CA 1
ATOM 720 C C . ALA A 1 101 ? 5.367 6.473 -11.589 1.00 71.62 101 ALA A C 1
ATOM 722 O O . ALA A 1 101 ? 6.339 6.269 -10.876 1.00 71.62 101 ALA A O 1
ATOM 723 N N . VAL A 1 102 ? 4.805 7.676 -11.636 1.00 72.75 102 VAL A N 1
ATOM 724 C CA . VAL A 1 102 ? 5.378 8.837 -10.945 1.00 72.75 102 VAL A CA 1
ATOM 725 C C . VAL A 1 102 ? 5.316 8.659 -9.417 1.00 72.75 102 VAL A C 1
ATOM 727 O O . VAL A 1 102 ? 4.369 8.099 -8.871 1.00 72.75 102 VAL A O 1
ATOM 730 N N . GLN A 1 103 ? 6.329 9.125 -8.687 1.00 65.19 103 GLN A N 1
ATOM 731 C CA . GLN A 1 103 ? 6.267 9.208 -7.224 1.00 65.19 103 GLN A CA 1
ATOM 732 C C . GLN A 1 103 ? 5.386 10.405 -6.819 1.00 65.19 103 GLN A C 1
ATOM 734 O O . GLN A 1 103 ? 5.527 11.475 -7.414 1.00 65.19 103 GLN A O 1
ATOM 739 N N . PRO A 1 104 ? 4.500 10.292 -5.816 1.00 57.00 104 PRO A N 1
ATOM 740 C CA . PRO A 1 104 ? 3.763 11.450 -5.328 1.00 57.00 104 PRO A CA 1
ATOM 741 C C . PRO A 1 104 ? 4.729 12.398 -4.594 1.00 57.00 104 PRO A C 1
ATOM 743 O O . PRO A 1 104 ? 5.168 12.124 -3.478 1.00 57.00 104 PRO A O 1
ATOM 746 N N . SER A 1 105 ? 5.096 13.505 -5.250 1.00 54.00 105 SER A N 1
ATOM 747 C CA . SER A 1 105 ? 5.902 14.579 -4.653 1.00 54.00 105 SER A CA 1
ATOM 748 C C . SER A 1 105 ? 5.023 15.473 -3.776 1.00 54.00 105 SER A C 1
ATOM 750 O O . SER A 1 105 ? 3.976 15.918 -4.253 1.00 54.00 105 SER A O 1
ATOM 752 N N . PRO A 1 106 ? 5.455 15.845 -2.557 1.00 43.44 106 PRO A N 1
ATOM 753 C CA . PRO A 1 106 ? 4.765 16.847 -1.746 1.00 43.44 106 PRO A CA 1
ATOM 754 C C . PRO A 1 106 ? 4.704 18.240 -2.395 1.00 43.44 106 PRO A C 1
ATOM 756 O O . PRO A 1 106 ? 3.850 19.040 -2.030 1.00 43.44 106 PRO A O 1
ATOM 759 N N . CYS A 1 107 ? 5.614 18.552 -3.324 1.00 51.12 107 CYS A N 1
ATOM 760 C CA . CYS A 1 107 ? 5.802 19.893 -3.889 1.00 51.12 107 CYS A CA 1
ATOM 761 C C . CYS A 1 107 ? 5.495 20.004 -5.396 1.00 51.12 107 CYS A C 1
ATOM 763 O O . CYS A 1 107 ? 5.823 21.016 -6.009 1.00 51.12 107 CYS A O 1
ATOM 765 N N . GLY A 1 108 ? 4.838 19.005 -5.995 1.00 50.12 108 GLY A N 1
ATOM 766 C CA . GLY A 1 108 ? 4.521 19.000 -7.428 1.00 50.12 108 GLY A CA 1
ATOM 767 C C . GLY A 1 108 ? 5.560 18.287 -8.304 1.00 50.12 108 GLY A C 1
ATOM 768 O O . GLY A 1 108 ? 6.611 17.854 -7.832 1.00 50.12 108 GLY A O 1
ATOM 769 N N . THR A 1 109 ? 5.169 18.100 -9.569 1.00 48.50 109 THR A N 1
ATOM 770 C CA . THR A 1 109 ? 5.676 17.189 -10.621 1.00 48.50 109 THR A CA 1
ATOM 771 C C . THR A 1 109 ? 7.091 16.629 -10.443 1.00 48.50 109 THR A C 1
ATOM 773 O O . THR A 1 109 ? 8.089 17.303 -10.691 1.00 48.50 109 THR A O 1
ATOM 776 N N . HIS A 1 110 ? 7.174 15.329 -10.136 1.00 55.16 110 HIS A N 1
ATOM 777 C CA . HIS A 1 110 ? 8.379 14.549 -10.409 1.00 55.16 110 HIS A CA 1
ATOM 778 C C . HIS A 1 110 ? 8.525 14.378 -11.925 1.00 55.16 110 HIS A C 1
ATOM 780 O O . HIS A 1 110 ? 7.686 13.757 -12.568 1.00 55.16 110 HIS A O 1
ATOM 786 N N . VAL A 1 111 ? 9.606 14.923 -12.482 1.00 59.06 111 VAL A N 1
ATOM 787 C CA . VAL A 1 111 ? 9.939 14.823 -13.918 1.00 59.06 111 VAL A CA 1
ATOM 788 C C . VAL A 1 111 ? 10.939 13.683 -14.193 1.00 59.06 111 VAL A C 1
ATOM 790 O O . VAL A 1 111 ? 11.280 13.397 -15.334 1.00 59.06 111 VAL A O 1
ATOM 793 N N . GLY A 1 112 ? 11.434 13.023 -13.140 1.00 66.56 112 GLY A N 1
ATOM 794 C CA . GLY A 1 112 ? 12.451 11.975 -13.233 1.00 66.56 112 GLY A CA 1
ATOM 795 C C . GLY A 1 112 ? 11.878 10.553 -13.228 1.00 66.56 112 GLY A C 1
ATOM 796 O O . GLY A 1 112 ? 10.765 10.344 -12.744 1.00 66.56 112 GLY A O 1
ATOM 797 N N . PRO A 1 113 ? 12.650 9.564 -13.714 1.00 70.44 113 PRO A N 1
ATOM 798 C CA . PRO A 1 113 ? 12.252 8.162 -13.686 1.00 70.44 113 PRO A CA 1
ATOM 799 C C . PRO A 1 113 ? 12.057 7.665 -12.250 1.00 70.44 113 PRO A C 1
ATOM 801 O O . PRO A 1 113 ? 12.857 7.970 -11.356 1.00 70.44 113 PRO A O 1
ATOM 804 N N . LEU A 1 114 ? 11.017 6.860 -12.031 1.00 77.25 114 LEU A N 1
ATOM 805 C CA . LEU A 1 114 ? 10.798 6.205 -10.747 1.00 77.25 114 LEU A CA 1
ATOM 806 C C . LEU A 1 114 ? 11.804 5.066 -10.576 1.00 77.25 114 LEU A C 1
ATOM 808 O O . LEU A 1 114 ? 11.920 4.195 -11.433 1.00 77.25 114 LEU A O 1
ATOM 812 N N . SER A 1 115 ? 12.494 5.053 -9.435 1.00 77.88 115 SER A N 1
ATOM 813 C CA . SER A 1 115 ? 13.378 3.960 -9.031 1.00 77.88 115 SER A CA 1
ATOM 814 C C . SER A 1 115 ? 13.012 3.490 -7.627 1.00 77.88 115 SER A C 1
ATOM 816 O O . SER A 1 115 ? 13.335 4.155 -6.642 1.00 77.88 115 SER A O 1
ATOM 818 N N . LEU A 1 116 ? 12.397 2.313 -7.525 1.00 75.62 116 LEU A N 1
ATOM 819 C CA . LEU A 1 116 ? 12.033 1.689 -6.253 1.00 75.62 116 LEU A CA 1
ATOM 820 C C . LEU A 1 116 ? 13.048 0.614 -5.877 1.00 75.62 116 LEU A C 1
ATOM 822 O O . LEU A 1 116 ? 13.174 -0.401 -6.567 1.00 75.62 116 LEU A O 1
ATOM 826 N N . LYS A 1 117 ? 13.762 0.814 -4.766 1.00 77.19 117 LYS A N 1
ATOM 827 C CA . LYS A 1 117 ? 14.662 -0.202 -4.212 1.00 77.19 117 LYS A CA 1
ATOM 828 C C . LYS A 1 117 ? 13.852 -1.222 -3.418 1.00 77.19 117 LYS A C 1
ATOM 830 O O . LYS A 1 117 ? 13.049 -0.850 -2.571 1.00 77.19 117 LYS A O 1
ATOM 835 N N . GLY A 1 118 ? 14.067 -2.506 -3.697 1.00 70.38 118 GLY A N 1
ATOM 836 C CA . GLY A 1 118 ? 13.330 -3.572 -3.029 1.00 70.38 118 GLY A CA 1
ATOM 837 C C . GLY A 1 118 ? 11.841 -3.548 -3.363 1.00 70.38 118 GLY A C 1
ATOM 838 O O . GLY A 1 118 ? 11.029 -3.793 -2.477 1.00 70.38 118 GLY A O 1
ATOM 839 N N . ALA A 1 119 ? 11.481 -3.230 -4.615 1.00 62.31 119 ALA A N 1
ATOM 840 C CA . ALA A 1 119 ? 10.105 -3.314 -5.106 1.00 62.31 119 ALA A CA 1
ATOM 841 C C . ALA A 1 119 ? 9.551 -4.721 -4.829 1.00 62.31 119 ALA A C 1
ATOM 843 O O . ALA A 1 119 ? 9.913 -5.701 -5.488 1.00 62.31 119 ALA A O 1
ATOM 844 N N . CYS A 1 120 ? 8.742 -4.829 -3.779 1.00 64.31 120 CYS A N 1
ATOM 845 C CA . CYS A 1 120 ? 8.393 -6.110 -3.185 1.00 64.31 120 CYS A CA 1
ATOM 846 C C . CYS A 1 120 ? 7.006 -6.559 -3.631 1.00 64.31 120 CYS A C 1
ATOM 848 O O . CYS A 1 120 ? 6.815 -7.756 -3.853 1.00 64.31 120 CYS A O 1
ATOM 850 N N . CYS A 1 121 ? 6.090 -5.608 -3.840 1.00 74.44 121 CYS A N 1
ATOM 851 C CA . CYS A 1 121 ? 4.703 -5.883 -4.175 1.00 74.44 121 CYS A CA 1
ATOM 852 C C . CYS A 1 121 ? 4.146 -4.872 -5.191 1.00 74.44 121 CYS A C 1
ATOM 854 O O . CYS A 1 121 ? 4.329 -3.667 -5.026 1.00 74.44 121 CYS A O 1
ATOM 856 N N . CYS A 1 122 ? 3.445 -5.345 -6.223 1.00 77.06 122 CYS A N 1
ATOM 857 C CA . CYS A 1 122 ? 2.530 -4.518 -7.017 1.00 77.06 122 CYS A CA 1
ATOM 858 C C . CYS A 1 122 ? 1.105 -5.008 -6.791 1.00 77.06 122 CYS A C 1
ATOM 860 O O . CYS A 1 122 ? 0.857 -6.206 -6.899 1.00 77.06 122 CYS A O 1
ATOM 862 N N . VAL A 1 123 ? 0.179 -4.098 -6.504 1.00 75.88 123 VAL A N 1
ATOM 863 C CA . VAL A 1 123 ? -1.238 -4.426 -6.311 1.00 75.88 123 VAL A CA 1
ATOM 864 C C . VAL A 1 123 ? -2.039 -3.741 -7.404 1.00 75.88 123 VAL A C 1
ATOM 866 O O . VAL A 1 123 ? -2.211 -2.532 -7.322 1.00 75.88 123 VAL A O 1
ATOM 869 N N . LEU A 1 124 ? -2.510 -4.499 -8.396 1.00 75.75 124 LEU A N 1
ATOM 870 C CA . LEU A 1 124 ? -3.366 -4.043 -9.495 1.00 75.75 124 LEU A CA 1
ATOM 871 C C . LEU A 1 124 ? -4.821 -4.437 -9.239 1.00 75.75 124 LEU A C 1
ATOM 873 O O . LEU A 1 124 ? -5.129 -5.590 -8.919 1.00 75.75 124 LEU A O 1
ATOM 877 N N . LEU A 1 125 ? -5.719 -3.472 -9.400 1.00 73.44 125 LEU A N 1
ATOM 878 C CA . LEU A 1 125 ? -7.147 -3.611 -9.154 1.00 73.44 125 LEU A CA 1
ATOM 879 C C . LEU A 1 125 ? -7.960 -2.902 -10.230 1.00 73.44 125 LEU A C 1
ATOM 881 O O . LEU A 1 125 ? -7.451 -1.989 -10.874 1.00 73.44 125 LEU A O 1
ATOM 885 N N . PRO A 1 126 ? -9.238 -3.261 -10.408 1.00 77.38 126 PRO A N 1
ATOM 886 C CA . PRO A 1 126 ? -10.075 -2.572 -11.375 1.00 77.38 126 PRO A CA 1
ATOM 887 C C . PRO A 1 126 ? -10.172 -1.077 -11.049 1.00 77.38 126 PRO A C 1
ATOM 889 O O . PRO A 1 126 ? -10.456 -0.694 -9.912 1.00 77.38 126 PRO A O 1
ATOM 892 N N . LYS A 1 127 ? -9.993 -0.229 -12.061 1.00 76.00 127 LYS A N 1
ATOM 893 C CA . LYS A 1 127 ? -10.070 1.234 -11.997 1.00 76.00 127 LYS A CA 1
ATOM 894 C C . LYS A 1 127 ? -11.342 1.713 -11.309 1.00 76.00 127 LYS A C 1
ATOM 896 O O . LYS A 1 127 ? -11.287 2.605 -10.472 1.00 76.00 127 LYS A O 1
ATOM 901 N N . SER A 1 128 ? -12.466 1.047 -11.571 1.00 78.38 128 SER A N 1
ATOM 902 C CA . SER A 1 128 ? -13.754 1.335 -10.931 1.00 78.38 128 SER A CA 1
ATOM 903 C C . SER A 1 128 ? -13.706 1.266 -9.401 1.00 78.38 128 SER A C 1
ATOM 905 O O . SER A 1 128 ? -14.441 1.980 -8.725 1.00 78.38 128 SER A O 1
ATOM 907 N N . VAL A 1 129 ? -12.858 0.403 -8.835 1.00 79.44 129 VAL A N 1
ATOM 908 C CA . VAL A 1 129 ? -12.671 0.268 -7.384 1.00 79.44 129 VAL A CA 1
ATOM 909 C C . VAL A 1 129 ? -11.868 1.444 -6.849 1.00 79.44 129 VAL A C 1
ATOM 911 O O . VAL A 1 129 ? -12.252 2.028 -5.838 1.00 79.44 129 VAL A O 1
ATOM 914 N N . THR A 1 130 ? -10.788 1.806 -7.539 1.00 77.44 130 THR A N 1
ATOM 915 C CA . THR A 1 130 ? -9.928 2.941 -7.188 1.00 77.44 130 THR A CA 1
ATOM 916 C C . THR A 1 130 ? -10.696 4.260 -7.258 1.00 77.44 130 THR A C 1
ATOM 918 O O . THR A 1 130 ? -10.649 5.040 -6.309 1.00 77.44 130 THR A O 1
ATOM 921 N N . ASP A 1 131 ? -11.481 4.470 -8.315 1.00 81.25 131 ASP A N 1
ATOM 922 C CA . ASP A 1 131 ? -12.311 5.666 -8.483 1.00 81.25 131 ASP A CA 1
ATOM 923 C C . ASP A 1 131 ? -13.386 5.747 -7.386 1.00 81.25 131 ASP A C 1
ATOM 925 O O . ASP A 1 131 ? -13.560 6.786 -6.745 1.00 81.25 131 ASP A O 1
ATOM 929 N N . ALA A 1 132 ? -14.059 4.629 -7.089 1.00 84.12 132 ALA A N 1
ATOM 930 C CA . ALA A 1 132 ? -15.040 4.570 -6.005 1.00 84.12 132 ALA A CA 1
ATOM 931 C C . ALA A 1 132 ? -14.411 4.843 -4.626 1.00 84.12 132 ALA A C 1
ATOM 933 O O . ALA A 1 132 ? -15.041 5.471 -3.770 1.00 84.12 132 ALA A O 1
ATOM 934 N N . LEU A 1 133 ? -13.171 4.397 -4.400 1.00 86.69 133 LEU A N 1
ATOM 935 C CA . LEU A 1 133 ? -12.430 4.703 -3.179 1.00 86.69 133 LEU A CA 1
ATOM 936 C C . LEU A 1 133 ? -12.098 6.188 -3.092 1.00 86.69 133 LEU A C 1
ATOM 938 O O . LEU A 1 133 ? -12.439 6.797 -2.080 1.00 86.69 133 LEU A O 1
ATOM 942 N N . ALA A 1 134 ? -11.549 6.778 -4.155 1.00 85.38 134 ALA A N 1
ATOM 943 C CA . ALA A 1 134 ? -11.218 8.201 -4.212 1.00 85.38 134 ALA A CA 1
ATOM 944 C C . ALA A 1 134 ? -12.441 9.091 -3.925 1.00 85.38 134 ALA A C 1
ATOM 946 O O . ALA A 1 134 ? -12.360 10.032 -3.139 1.00 85.38 134 ALA A O 1
ATOM 947 N N . MET A 1 135 ? -13.617 8.742 -4.463 1.00 88.62 135 MET A N 1
ATOM 948 C CA . MET A 1 135 ? -14.872 9.457 -4.183 1.00 88.62 135 MET A CA 1
ATOM 949 C C . MET A 1 135 ? -15.299 9.408 -2.707 1.00 88.62 135 MET A C 1
ATOM 951 O O . MET A 1 135 ? -16.027 10.284 -2.237 1.00 88.62 135 MET A O 1
ATOM 955 N N . SER A 1 136 ? -14.890 8.372 -1.974 1.00 90.12 136 SER A N 1
ATOM 956 C CA . SER A 1 136 ? -15.277 8.149 -0.576 1.00 90.12 136 SER A CA 1
ATOM 957 C C . SER A 1 136 ? -14.181 8.496 0.437 1.00 90.12 136 SER A C 1
ATOM 959 O O . SER A 1 136 ? -14.481 8.620 1.626 1.00 90.12 136 SER A O 1
ATOM 961 N N . GLU A 1 137 ? -12.940 8.697 -0.014 1.00 92.31 137 GLU A N 1
ATOM 962 C CA . GLU A 1 137 ? -11.749 8.833 0.827 1.00 92.31 137 GLU A CA 1
ATOM 963 C C . GLU A 1 137 ? -11.890 9.951 1.856 1.00 92.31 137 GLU A C 1
ATOM 965 O O . GLU A 1 137 ? -11.778 9.690 3.052 1.00 92.31 137 GLU A O 1
ATOM 970 N N . ALA A 1 138 ? -12.225 11.169 1.424 1.00 92.62 138 ALA A N 1
ATOM 971 C CA . ALA A 1 138 ? -12.345 12.313 2.329 1.00 92.62 138 ALA A CA 1
ATOM 972 C C . ALA A 1 138 ? -13.364 12.061 3.457 1.00 92.62 138 ALA A C 1
ATOM 974 O O . ALA A 1 138 ? -13.128 12.410 4.616 1.00 92.62 138 ALA A O 1
ATOM 975 N N . ARG A 1 139 ? -14.483 11.392 3.138 1.00 94.75 139 ARG A N 1
ATOM 976 C CA . ARG A 1 139 ? -15.499 11.011 4.128 1.00 94.75 139 ARG A CA 1
ATOM 977 C C . ARG A 1 139 ? -14.968 9.945 5.087 1.00 94.75 139 ARG A C 1
ATOM 979 O O . ARG A 1 139 ? -15.193 10.062 6.288 1.00 94.75 139 ARG A O 1
ATOM 986 N N . VAL A 1 140 ? -14.297 8.913 4.572 1.00 94.25 140 VAL A N 1
ATOM 987 C CA . VAL A 1 140 ? -13.723 7.828 5.386 1.00 94.25 140 VAL A CA 1
ATOM 988 C C . VAL A 1 140 ? -12.664 8.377 6.335 1.00 94.25 140 VAL A C 1
ATOM 990 O O . VAL A 1 140 ? -12.748 8.135 7.536 1.00 94.25 140 VAL A O 1
ATOM 993 N N . VAL A 1 141 ? -11.716 9.159 5.819 1.00 96.31 141 VAL A N 1
ATOM 994 C CA . VAL A 1 141 ? -10.638 9.781 6.596 1.00 96.31 141 VAL A CA 1
ATOM 995 C C . VAL A 1 141 ? -11.213 10.693 7.680 1.00 96.31 141 VAL A C 1
ATOM 997 O O . VAL A 1 141 ? -10.852 10.557 8.848 1.00 96.31 141 VAL A O 1
ATOM 1000 N N . GLY A 1 142 ? -12.158 11.569 7.325 1.00 95.12 142 GLY A N 1
ATOM 1001 C CA . GLY A 1 142 ? -12.809 12.465 8.282 1.00 95.12 142 GLY A CA 1
ATOM 1002 C C . GLY A 1 142 ? -13.540 11.713 9.395 1.00 95.12 142 GLY A C 1
ATOM 1003 O O . GLY A 1 142 ? -13.363 12.027 10.570 1.00 95.12 142 GLY A O 1
ATOM 1004 N N . HIS A 1 143 ? -14.304 10.675 9.048 1.00 94.38 143 HIS A N 1
ATOM 1005 C CA . HIS A 1 143 ? -15.013 9.853 10.030 1.00 94.38 143 HIS A CA 1
ATOM 1006 C C . HIS A 1 143 ? -14.051 9.083 10.943 1.00 94.38 143 HIS A C 1
ATOM 1008 O O . HIS A 1 143 ? -14.234 9.068 12.159 1.00 94.38 143 HIS A O 1
ATOM 1014 N N . MET A 1 144 ? -12.996 8.486 10.383 1.00 95.62 144 MET A N 1
ATOM 1015 C CA . MET A 1 144 ? -12.005 7.751 11.168 1.00 95.62 144 MET A CA 1
ATOM 1016 C C . MET A 1 144 ? -11.259 8.664 12.142 1.00 95.62 144 MET A C 1
ATOM 1018 O O . MET A 1 144 ? -11.086 8.303 13.303 1.00 95.62 144 MET A O 1
ATOM 1022 N N . ASN A 1 145 ? -10.868 9.860 11.706 1.00 96.75 145 ASN A N 1
ATOM 1023 C CA . ASN A 1 145 ? -10.174 10.815 12.567 1.00 96.75 145 ASN A CA 1
ATOM 1024 C C . ASN A 1 145 ? -11.100 11.466 13.606 1.00 96.75 145 ASN A C 1
ATOM 1026 O O . ASN A 1 145 ? -10.649 11.743 14.712 1.00 96.75 145 ASN A O 1
ATOM 1030 N N . GLY A 1 146 ? -12.375 11.698 13.280 1.00 92.25 146 GLY A N 1
ATOM 1031 C CA . GLY A 1 146 ? -13.337 12.323 14.193 1.00 92.25 146 GLY A CA 1
ATOM 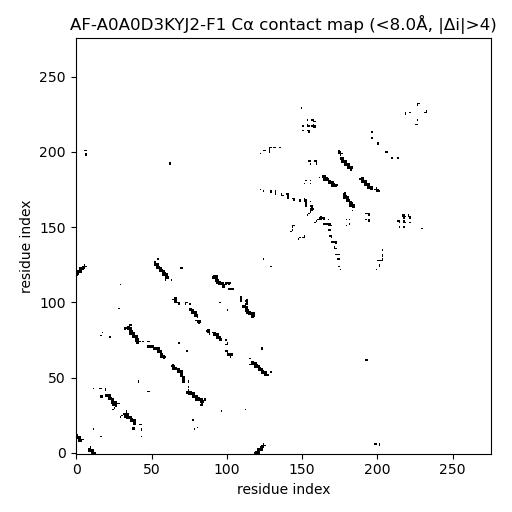1032 C C . GLY A 1 146 ? -13.904 11.364 15.239 1.00 92.25 146 GLY A C 1
ATOM 1033 O O . GLY A 1 146 ? -13.881 11.656 16.432 1.00 92.25 146 GLY A O 1
ATOM 1034 N N . ASP A 1 147 ? -14.384 10.199 14.802 1.00 91.75 147 ASP A N 1
ATOM 1035 C CA . ASP A 1 147 ? -15.138 9.272 15.656 1.00 91.75 147 ASP A CA 1
ATOM 1036 C C . ASP A 1 147 ? -14.295 8.095 16.164 1.00 91.75 147 ASP A C 1
ATOM 1038 O O . ASP A 1 147 ? -14.678 7.414 17.121 1.00 91.75 147 ASP A O 1
ATOM 1042 N N . HIS A 1 148 ? -13.147 7.841 15.529 1.00 93.81 148 HIS A N 1
ATOM 1043 C CA . HIS A 1 148 ? -12.330 6.649 15.753 1.00 93.81 148 HIS A CA 1
ATOM 1044 C C . HIS A 1 148 ? -10.831 6.950 15.922 1.00 93.81 148 HIS A C 1
ATOM 1046 O O . HIS A 1 148 ? -10.007 6.069 15.670 1.00 93.81 148 HIS A O 1
ATOM 1052 N N . ALA A 1 149 ? -10.464 8.139 16.417 1.00 93.56 149 ALA A N 1
ATOM 1053 C CA . ALA A 1 149 ? -9.067 8.526 16.661 1.00 93.56 149 ALA A CA 1
ATOM 1054 C C . ALA A 1 149 ? -8.291 7.497 17.514 1.00 93.56 149 ALA A C 1
ATOM 1056 O O . ALA A 1 149 ? -7.149 7.156 17.201 1.00 93.56 149 ALA A O 1
ATOM 1057 N N . ASP A 1 150 ? -8.940 6.915 18.531 1.00 92.88 150 ASP A N 1
ATOM 1058 C CA . ASP A 1 150 ? -8.359 5.846 19.358 1.00 92.88 150 ASP A CA 1
ATOM 1059 C C . ASP A 1 150 ? -8.004 4.593 18.541 1.00 92.88 150 ASP A C 1
ATOM 1061 O O . ASP A 1 150 ? -7.031 3.902 18.842 1.00 92.88 150 ASP A O 1
ATOM 1065 N N . SER A 1 151 ? -8.763 4.304 17.479 1.00 95.19 151 SER A N 1
ATOM 1066 C CA . SER A 1 151 ? -8.473 3.189 16.569 1.00 95.19 151 SER A CA 1
ATOM 1067 C C . SER A 1 151 ? -7.255 3.486 15.707 1.00 95.19 151 SER A C 1
ATOM 1069 O O . SER A 1 151 ? -6.412 2.610 15.553 1.00 95.19 151 SER A O 1
ATOM 1071 N N . CYS A 1 152 ? -7.114 4.716 15.201 1.00 96.56 152 CYS A N 1
ATOM 1072 C CA . CYS A 1 152 ? -5.926 5.127 14.451 1.00 96.56 152 CYS A CA 1
ATOM 1073 C C . CYS A 1 152 ? -4.654 4.975 15.301 1.00 96.56 152 CYS A C 1
ATOM 1075 O O . CYS A 1 152 ? -3.657 4.419 14.837 1.00 96.56 152 CYS A O 1
ATOM 1077 N N . LEU A 1 153 ? -4.699 5.393 16.571 1.00 96.19 153 LEU A N 1
ATOM 1078 C CA . LEU A 1 153 ? -3.582 5.207 17.501 1.00 96.19 153 LEU A CA 1
ATOM 1079 C C . LEU A 1 153 ? -3.324 3.725 17.806 1.00 96.19 153 LEU A C 1
ATOM 1081 O O . LEU A 1 153 ? -2.170 3.286 17.826 1.00 96.19 153 LEU A O 1
ATOM 1085 N N . ALA A 1 154 ? -4.385 2.937 17.999 1.00 95.75 154 ALA A N 1
ATOM 1086 C CA . ALA A 1 154 ? -4.262 1.498 18.191 1.00 95.75 154 ALA A CA 1
ATOM 1087 C C . ALA A 1 154 ? -3.625 0.812 16.972 1.00 95.75 154 ALA A C 1
ATOM 1089 O O . ALA A 1 154 ? -2.799 -0.079 17.155 1.00 95.75 154 ALA A O 1
ATOM 1090 N N . TYR A 1 155 ? -3.934 1.242 15.744 1.00 97.31 155 TYR A N 1
ATOM 1091 C CA . TYR A 1 155 ? -3.299 0.715 14.534 1.00 97.31 155 TYR A CA 1
ATOM 1092 C C . TYR A 1 155 ? -1.797 0.972 14.520 1.00 97.31 155 TYR A C 1
ATOM 1094 O O . TYR A 1 155 ? -1.020 0.037 14.321 1.00 97.31 155 TYR A O 1
ATOM 1102 N N . ALA A 1 156 ? -1.383 2.214 14.784 1.00 96.50 156 ALA A N 1
ATOM 1103 C CA . ALA A 1 156 ? 0.029 2.582 14.802 1.00 96.50 156 ALA A CA 1
ATOM 1104 C C . ALA A 1 156 ? 0.823 1.737 15.814 1.00 96.50 156 ALA A C 1
ATOM 1106 O O . ALA A 1 156 ? 1.880 1.196 15.483 1.00 96.50 156 ALA A O 1
ATOM 1107 N N . ARG A 1 157 ? 0.286 1.565 17.028 1.00 95.62 157 ARG A N 1
ATOM 1108 C CA . ARG A 1 157 ? 0.942 0.796 18.095 1.00 95.62 157 ARG A CA 1
ATOM 1109 C C . ARG A 1 157 ? 0.879 -0.713 17.862 1.00 95.62 157 ARG A C 1
ATOM 1111 O O . ARG A 1 157 ? 1.903 -1.383 17.921 1.00 95.62 157 ARG A O 1
ATOM 1118 N N . GLY A 1 158 ? -0.321 -1.239 17.626 1.00 95.50 158 GLY A N 1
ATOM 1119 C CA . GLY A 1 158 ? -0.608 -2.674 17.638 1.00 95.50 158 GLY A CA 1
ATOM 1120 C C . GLY A 1 158 ? -0.324 -3.387 16.320 1.00 95.50 158 GLY A C 1
ATOM 1121 O O . GLY A 1 158 ? 0.094 -4.538 16.342 1.00 95.50 158 GLY A O 1
ATOM 1122 N N . LEU A 1 159 ? -0.528 -2.721 15.178 1.00 94.69 159 LEU A N 1
ATOM 1123 C CA . LEU A 1 159 ? -0.379 -3.340 13.853 1.00 94.69 159 LEU A CA 1
ATOM 1124 C C . LEU A 1 159 ? 0.880 -2.877 13.117 1.00 94.69 159 LEU A C 1
ATOM 1126 O O . LEU A 1 159 ? 1.469 -3.652 12.370 1.00 94.69 159 LEU A O 1
ATOM 1130 N N . CYS A 1 160 ? 1.315 -1.635 13.337 1.00 91.56 160 CYS A N 1
ATOM 1131 C CA . CYS A 1 160 ? 2.539 -1.101 12.733 1.00 91.56 160 CYS A CA 1
ATOM 1132 C C . CYS A 1 160 ? 3.761 -1.159 13.668 1.00 91.56 160 CYS A C 1
ATOM 1134 O O . CYS A 1 160 ? 4.840 -0.719 13.278 1.00 91.56 160 CYS A O 1
ATOM 1136 N N . GLY A 1 161 ? 3.611 -1.687 14.889 1.00 92.12 161 GLY A N 1
ATOM 1137 C CA . GLY A 1 161 ? 4.715 -1.898 15.833 1.00 92.12 161 GLY A CA 1
ATOM 1138 C C . GLY A 1 161 ? 5.311 -0.620 16.434 1.00 92.12 161 GLY A C 1
ATOM 1139 O O . GLY A 1 161 ? 6.396 -0.660 17.011 1.00 92.12 161 GLY A O 1
ATOM 1140 N N . VAL A 1 162 ? 4.632 0.526 16.325 1.00 94.12 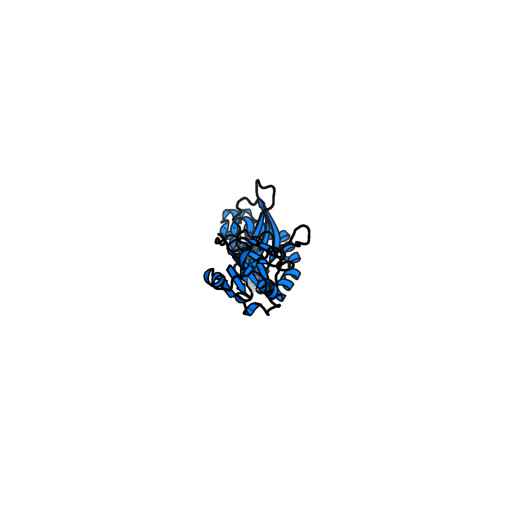162 VAL A N 1
ATOM 1141 C CA . VAL A 1 162 ? 5.123 1.816 16.831 1.00 94.12 162 VAL A CA 1
ATOM 1142 C C . VAL A 1 162 ? 4.635 2.034 18.264 1.00 94.12 162 VAL A C 1
ATOM 1144 O O . VAL A 1 162 ? 3.763 2.861 18.523 1.00 94.12 162 VAL A O 1
ATOM 1147 N N . ALA A 1 163 ? 5.175 1.269 19.216 1.00 90.81 163 ALA A N 1
ATOM 1148 C CA . ALA A 1 163 ? 4.717 1.269 20.613 1.00 90.81 163 ALA A CA 1
ATOM 1149 C C . ALA A 1 163 ? 4.727 2.667 21.273 1.00 90.81 163 ALA A C 1
ATOM 1151 O O . ALA A 1 163 ? 3.802 3.002 22.013 1.00 90.81 163 ALA A O 1
ATOM 1152 N N . GLY A 1 164 ? 5.729 3.496 20.953 1.00 92.25 164 GLY A N 1
ATOM 1153 C CA . GLY A 1 164 ? 5.882 4.870 21.453 1.00 92.25 164 GLY A CA 1
ATOM 1154 C C . GLY A 1 164 ? 5.028 5.928 20.744 1.00 92.25 164 GLY A C 1
ATOM 1155 O O . GLY A 1 164 ? 5.221 7.118 20.985 1.00 92.25 164 GLY A O 1
ATOM 1156 N N . ALA A 1 165 ? 4.113 5.540 19.845 1.00 96.50 165 ALA A N 1
ATOM 1157 C CA . ALA A 1 165 ? 3.216 6.500 19.209 1.00 96.50 165 ALA A CA 1
ATOM 1158 C C . ALA A 1 165 ? 2.352 7.188 20.275 1.00 96.50 165 ALA A C 1
ATOM 1160 O O . ALA A 1 165 ? 1.771 6.503 21.112 1.00 96.50 165 ALA A O 1
ATOM 1161 N N . THR A 1 166 ? 2.247 8.512 20.266 1.00 95.75 166 THR A N 1
ATOM 1162 C CA . THR A 1 166 ? 1.428 9.311 21.198 1.00 95.75 166 THR A CA 1
ATOM 1163 C C . THR A 1 166 ? 0.140 9.814 20.553 1.00 95.75 166 THR A C 1
ATOM 1165 O O . THR A 1 166 ? -0.834 10.079 21.253 1.00 95.75 166 THR A O 1
ATOM 1168 N N . GLY A 1 167 ? 0.100 9.860 19.223 1.00 95.56 167 GLY A N 1
ATOM 1169 C CA . GLY A 1 167 ? -1.079 10.168 18.424 1.00 95.56 167 GLY A CA 1
ATOM 1170 C C . GLY A 1 167 ? -0.939 9.587 17.023 1.00 95.56 167 GLY A C 1
ATOM 1171 O O . GLY A 1 167 ? 0.172 9.322 16.564 1.00 95.56 167 GLY A O 1
ATOM 1172 N N . ALA A 1 168 ? -2.061 9.376 16.342 1.00 97.38 168 ALA A N 1
ATOM 1173 C CA . ALA A 1 168 ? -2.059 8.983 14.941 1.00 97.38 168 ALA A CA 1
ATOM 1174 C C . ALA A 1 168 ? -3.294 9.528 14.228 1.00 97.38 168 ALA A C 1
ATOM 1176 O O . ALA A 1 168 ? -4.384 9.556 14.799 1.00 97.38 168 ALA A O 1
ATOM 1177 N N . GLN A 1 169 ? -3.115 9.929 12.977 1.00 97.56 169 GLN A N 1
ATOM 1178 C CA . GLN A 1 169 ? -4.180 10.390 12.099 1.00 97.56 169 GLN A CA 1
ATOM 1179 C C . GLN A 1 169 ? -4.136 9.598 10.804 1.00 97.56 169 GLN A C 1
ATOM 1181 O O . GLN A 1 169 ? -3.067 9.336 10.257 1.00 97.56 169 GLN A O 1
ATOM 1186 N N . MET A 1 170 ? -5.305 9.209 10.315 1.00 97.19 170 MET A N 1
ATOM 1187 C CA . MET A 1 170 ? -5.441 8.675 8.972 1.00 97.19 170 MET A CA 1
ATOM 1188 C C . MET A 1 170 ? -5.272 9.820 7.976 1.00 97.19 170 MET A C 1
ATOM 1190 O O . MET A 1 170 ? -5.883 10.875 8.135 1.00 97.19 170 MET A O 1
ATOM 1194 N N . THR A 1 171 ? -4.447 9.612 6.960 1.00 94.94 171 THR A N 1
ATOM 1195 C CA . THR A 1 171 ? -4.185 10.588 5.895 1.00 94.94 171 THR A CA 1
ATOM 1196 C C . THR A 1 171 ? -4.734 10.142 4.549 1.00 94.94 171 THR A C 1
ATOM 1198 O O . THR A 1 171 ? -4.908 10.974 3.668 1.00 94.94 171 THR A O 1
ATOM 1201 N N . GLY A 1 172 ? -5.061 8.857 4.405 1.00 92.19 172 GLY A N 1
ATOM 1202 C CA . GLY A 1 172 ? -5.696 8.344 3.202 1.00 92.19 172 GLY A CA 1
ATOM 1203 C C . GLY A 1 172 ? -6.158 6.900 3.327 1.00 92.19 172 GLY A C 1
ATOM 1204 O O . GLY A 1 172 ? -5.829 6.185 4.284 1.00 92.19 172 GLY A O 1
ATOM 1205 N N . VAL A 1 173 ? -6.910 6.456 2.328 1.00 91.12 173 VAL A N 1
ATOM 1206 C CA . VAL A 1 173 ? -7.310 5.060 2.153 1.00 91.12 173 VAL A CA 1
ATOM 1207 C C . VAL A 1 173 ? -6.949 4.610 0.749 1.00 91.12 173 VAL A C 1
ATOM 1209 O O . VAL A 1 173 ? -7.315 5.218 -0.248 1.00 91.12 173 VAL A O 1
ATOM 1212 N N . SER A 1 174 ? -6.234 3.497 0.678 1.00 85.12 174 SER A N 1
ATOM 1213 C CA . SER A 1 174 ? -5.896 2.840 -0.576 1.00 85.12 174 SER A CA 1
ATOM 1214 C C . SER A 1 174 ? -6.478 1.440 -0.587 1.00 85.12 174 SER A C 1
ATOM 1216 O O . SER A 1 174 ? -6.924 0.914 0.433 1.00 85.12 174 SER A O 1
ATOM 1218 N N . CYS A 1 175 ? -6.391 0.774 -1.726 1.00 81.62 175 CYS A N 1
ATOM 1219 C CA . CYS A 1 175 ? -6.815 -0.609 -1.816 1.00 81.62 175 CYS A CA 1
ATOM 1220 C C . CYS A 1 175 ? -5.968 -1.580 -0.980 1.00 81.62 175 CYS A C 1
ATOM 1222 O O . CYS A 1 175 ? -6.423 -2.681 -0.674 1.00 81.62 175 CYS A O 1
ATOM 1224 N N . ALA A 1 176 ? -4.739 -1.187 -0.632 1.00 78.19 176 ALA A N 1
ATOM 1225 C CA . ALA A 1 176 ? -3.826 -1.989 0.174 1.00 78.19 176 ALA A CA 1
ATOM 1226 C C . ALA A 1 176 ? -4.041 -1.798 1.683 1.00 78.19 176 ALA A C 1
ATOM 1228 O O . ALA A 1 176 ? -3.610 -2.644 2.468 1.00 78.19 176 ALA A O 1
ATOM 1229 N N . GLY A 1 177 ? -4.663 -0.696 2.105 1.00 88.62 177 GLY A N 1
ATOM 1230 C CA . GLY A 1 177 ? -4.763 -0.357 3.517 1.00 88.62 177 GLY A CA 1
ATOM 1231 C C . GLY A 1 177 ? -5.013 1.118 3.798 1.00 88.62 177 GLY A C 1
ATOM 1232 O O . GLY A 1 177 ? -5.166 1.939 2.888 1.00 88.62 177 GLY A O 1
ATOM 1233 N N . PHE A 1 178 ? -4.988 1.451 5.086 1.00 93.81 178 PHE A N 1
ATOM 1234 C CA . PHE A 1 178 ? -5.059 2.828 5.566 1.00 93.81 178 PHE A CA 1
ATOM 1235 C C . PHE A 1 178 ? -3.668 3.448 5.667 1.00 93.81 178 PHE A C 1
ATOM 1237 O O . PHE A 1 178 ? -2.775 2.873 6.295 1.00 93.81 178 PHE A O 1
ATOM 1244 N N . ALA A 1 179 ? -3.498 4.632 5.085 1.00 93.12 179 ALA A N 1
ATOM 1245 C CA . ALA A 1 179 ? -2.314 5.456 5.281 1.00 93.12 179 ALA A CA 1
ATOM 1246 C C . ALA A 1 179 ? -2.494 6.296 6.549 1.00 9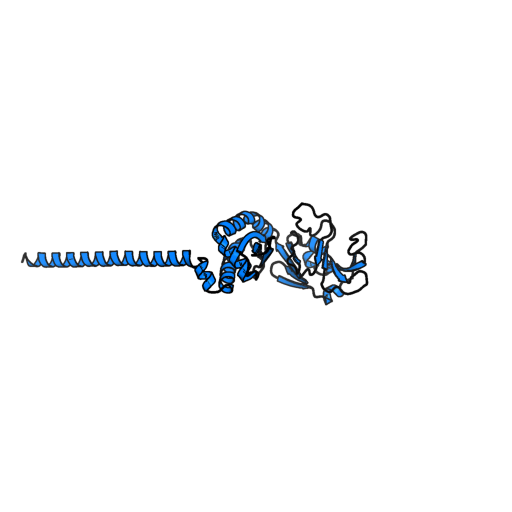3.12 179 ALA A C 1
ATOM 1248 O O . ALA A 1 179 ? -3.531 6.939 6.733 1.00 93.12 179 ALA A O 1
ATOM 1249 N N . LEU A 1 180 ? -1.509 6.253 7.443 1.00 93.94 180 LEU A N 1
ATOM 1250 C CA . LEU A 1 180 ? -1.511 6.987 8.702 1.00 93.94 180 LEU A CA 1
ATOM 1251 C C . LEU A 1 180 ? -0.234 7.810 8.847 1.00 93.94 180 LEU A C 1
ATOM 1253 O O . LEU A 1 180 ? 0.838 7.420 8.385 1.00 93.94 180 LEU A O 1
ATOM 1257 N N . GLU A 1 181 ? -0.340 8.901 9.589 1.00 96.31 181 GLU A N 1
ATOM 1258 C CA . GLU A 1 181 ? 0.792 9.612 10.164 1.00 96.31 181 GLU A CA 1
ATOM 1259 C C . GLU A 1 181 ? 0.714 9.537 11.687 1.00 96.31 181 GLU A C 1
ATOM 1261 O O . GLU A 1 181 ? -0.318 9.845 12.286 1.00 96.31 181 GLU A O 1
ATOM 1266 N N . ALA A 1 182 ? 1.799 9.086 12.316 1.00 96.44 182 ALA A N 1
ATOM 1267 C CA . ALA A 1 182 ? 1.884 8.910 13.760 1.00 96.44 182 ALA A CA 1
ATOM 1268 C C . ALA A 1 182 ? 2.933 9.839 14.374 1.00 96.44 182 ALA A C 1
ATOM 1270 O O . ALA A 1 182 ? 4.078 9.890 13.920 1.00 96.44 182 ALA A O 1
ATOM 1271 N N . ALA A 1 183 ? 2.543 10.536 15.439 1.00 97.38 183 ALA A N 1
ATOM 1272 C CA . ALA A 1 183 ? 3.465 11.234 16.322 1.00 97.38 183 ALA A CA 1
ATOM 1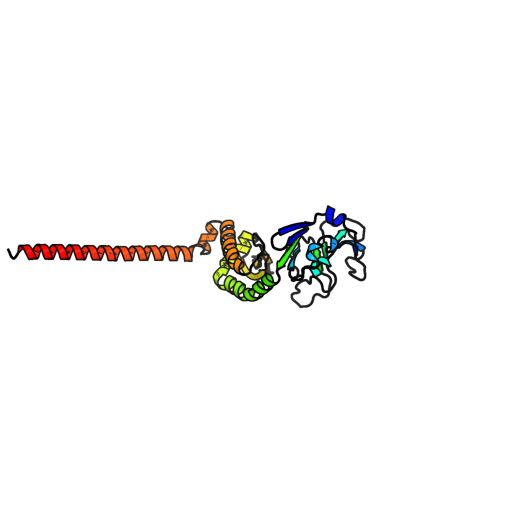273 C C . ALA A 1 183 ? 4.080 10.217 17.283 1.00 97.38 183 ALA A C 1
ATOM 1275 O O . ALA A 1 183 ? 3.353 9.418 17.876 1.00 97.38 183 ALA A O 1
ATOM 1276 N N . VAL A 1 184 ? 5.401 10.237 17.435 1.00 96.31 184 VAL A N 1
ATOM 1277 C CA . VAL A 1 184 ? 6.145 9.327 18.314 1.00 96.31 184 VAL A CA 1
ATOM 1278 C C . VAL A 1 184 ? 6.905 10.159 19.332 1.00 96.31 184 VAL A C 1
ATOM 1280 O O . VAL A 1 184 ? 7.493 11.183 18.990 1.00 96.31 184 VAL A O 1
ATOM 1283 N N . GLU A 1 185 ? 6.864 9.743 20.594 1.00 92.44 185 GLU A N 1
ATOM 1284 C CA . GLU A 1 185 ? 7.587 10.432 21.660 1.00 92.44 185 GLU A CA 1
ATOM 1285 C C . GLU A 1 185 ? 9.089 10.511 21.343 1.00 92.44 185 GLU A C 1
ATOM 1287 O O . GLU A 1 185 ? 9.712 9.518 20.973 1.00 92.44 185 GLU A O 1
ATOM 1292 N N . GLY A 1 186 ? 9.664 11.711 21.459 1.00 91.94 186 GLY A N 1
ATOM 1293 C CA . GLY A 1 186 ? 11.074 11.962 21.145 1.00 91.94 186 GLY A CA 1
ATOM 1294 C C . GLY A 1 186 ? 11.392 12.156 19.657 1.00 91.94 186 GLY A C 1
ATOM 1295 O O . GLY A 1 186 ? 12.538 12.460 19.328 1.00 91.94 186 GLY A O 1
ATOM 1296 N N . GLU A 1 187 ? 10.414 12.045 18.752 1.00 92.94 187 GLU A N 1
ATOM 1297 C CA . GLU A 1 187 ? 10.613 12.276 17.317 1.00 92.94 187 GLU A CA 1
ATOM 1298 C C . GLU A 1 187 ? 9.974 13.591 16.859 1.00 92.94 187 GLU A C 1
ATOM 1300 O O . GLU A 1 187 ? 8.788 13.837 17.055 1.00 92.94 187 GLU A O 1
ATOM 1305 N N . ALA A 1 188 ? 10.764 14.435 16.189 1.00 88.12 188 ALA A N 1
ATOM 1306 C CA . ALA A 1 188 ? 10.281 15.710 15.655 1.00 88.12 188 ALA A CA 1
ATOM 1307 C C . ALA A 1 188 ? 9.428 15.560 14.380 1.00 88.12 188 ALA A C 1
ATOM 1309 O O . ALA A 1 188 ? 8.681 16.469 14.026 1.00 88.12 188 ALA A O 1
ATOM 1310 N N . LYS A 1 189 ? 9.558 14.441 13.654 1.00 91.69 189 LYS A N 1
ATOM 1311 C CA . LYS A 1 189 ? 8.826 14.178 12.406 1.00 91.69 189 LYS A CA 1
ATOM 1312 C C . LYS A 1 189 ? 7.776 13.097 12.623 1.00 91.69 189 LYS A C 1
ATOM 1314 O O . LYS A 1 189 ? 8.030 12.118 13.317 1.00 91.69 189 LYS A O 1
ATOM 1319 N N . LEU A 1 190 ? 6.629 13.248 11.963 1.00 93.12 190 LEU A N 1
ATOM 1320 C CA . LEU A 1 190 ? 5.603 12.210 11.932 1.00 93.12 190 LEU A CA 1
ATOM 1321 C C . LEU A 1 190 ? 6.095 11.002 11.127 1.00 93.12 190 LEU A C 1
ATOM 1323 O O . LEU A 1 190 ? 6.668 11.148 10.042 1.00 93.12 190 LEU A O 1
ATOM 1327 N N . ARG A 1 191 ? 5.842 9.798 11.643 1.00 88.44 191 ARG A N 1
ATOM 1328 C CA . ARG A 1 191 ? 6.096 8.552 10.915 1.00 88.44 191 ARG A CA 1
ATOM 1329 C C . ARG A 1 191 ? 4.931 8.246 9.991 1.00 88.44 191 ARG A C 1
ATOM 1331 O O . ARG A 1 191 ? 3.796 8.151 10.448 1.00 88.44 191 ARG A O 1
ATOM 1338 N N . LYS A 1 192 ? 5.230 8.030 8.711 1.00 90.25 192 LYS A N 1
ATOM 1339 C CA . LYS A 1 192 ? 4.262 7.551 7.720 1.00 90.25 192 LYS A CA 1
ATOM 1340 C C . LYS A 1 192 ? 4.124 6.039 7.838 1.00 90.25 192 LYS A C 1
ATOM 1342 O O . LYS A 1 192 ? 5.123 5.325 7.786 1.00 90.25 192 LYS A O 1
ATOM 1347 N N . LEU A 1 193 ? 2.900 5.563 8.013 1.00 88.94 193 LEU A N 1
ATOM 1348 C CA . LEU A 1 193 ? 2.570 4.165 8.258 1.00 88.94 193 LEU A CA 1
ATOM 1349 C C . LEU A 1 193 ? 1.509 3.694 7.262 1.00 88.94 193 LEU A C 1
ATOM 1351 O O . LEU A 1 193 ? 0.635 4.461 6.862 1.00 88.94 193 LEU A O 1
ATOM 1355 N N . LEU A 1 194 ? 1.561 2.411 6.909 1.00 90.38 194 LEU A N 1
ATOM 1356 C CA . LEU A 1 194 ? 0.522 1.742 6.132 1.00 90.38 194 LEU A CA 1
ATOM 1357 C C . LEU A 1 194 ? -0.033 0.573 6.944 1.00 90.38 194 LEU A C 1
ATOM 1359 O O . LEU A 1 194 ? 0.657 -0.424 7.172 1.00 90.38 194 LEU A O 1
ATOM 1363 N N . VAL A 1 195 ? -1.292 0.685 7.351 1.00 91.75 195 VAL A N 1
ATOM 1364 C CA . VAL A 1 195 ? -2.028 -0.388 8.023 1.00 91.75 195 VAL A CA 1
ATOM 1365 C C . VAL A 1 195 ? -2.644 -1.259 6.944 1.00 91.75 195 VAL A C 1
ATOM 1367 O O . VAL A 1 195 ? -3.654 -0.895 6.341 1.00 91.75 195 VAL A O 1
ATOM 1370 N N . ARG A 1 196 ? -1.995 -2.388 6.661 1.00 86.75 196 ARG A N 1
ATOM 1371 C CA . ARG A 1 196 ? -2.375 -3.271 5.556 1.00 86.75 196 ARG A CA 1
ATOM 1372 C C . ARG A 1 196 ? -3.689 -3.989 5.837 1.00 86.75 196 ARG A C 1
ATOM 1374 O O . ARG A 1 196 ? -3.880 -4.527 6.927 1.00 86.75 196 ARG A O 1
ATOM 1381 N N . PHE A 1 197 ? -4.554 -4.053 4.832 1.00 85.69 197 PHE A N 1
ATOM 1382 C CA . PHE A 1 197 ? -5.683 -4.975 4.856 1.00 85.69 197 PHE A CA 1
ATOM 1383 C C . PHE A 1 197 ? -5.190 -6.427 4.748 1.00 85.69 197 PHE A C 1
ATOM 1385 O O . PHE A 1 197 ? -4.156 -6.669 4.117 1.00 85.69 197 PHE A O 1
ATOM 1392 N N . PRO A 1 198 ? -5.915 -7.407 5.325 1.00 79.31 198 PRO A N 1
ATOM 1393 C CA . PRO A 1 198 ? -5.564 -8.826 5.202 1.00 79.31 198 PRO A CA 1
ATOM 1394 C C . PRO A 1 198 ? -5.503 -9.291 3.742 1.00 79.31 198 PRO A C 1
ATOM 1396 O O . PRO A 1 198 ? -4.650 -10.093 3.357 1.00 79.31 198 PRO A O 1
ATOM 1399 N N . VAL A 1 199 ? -6.405 -8.746 2.923 1.00 78.75 199 VAL A N 1
ATOM 1400 C CA . VAL A 1 199 ? -6.429 -8.890 1.469 1.00 78.75 199 VAL A CA 1
ATOM 1401 C C . VAL A 1 199 ? -6.737 -7.533 0.829 1.00 78.75 199 VAL A C 1
ATOM 1403 O O . VAL A 1 199 ? -7.446 -6.732 1.443 1.00 78.75 199 VAL A O 1
ATOM 1406 N N . PRO A 1 200 ? -6.242 -7.257 -0.392 1.00 73.25 200 PRO A N 1
ATOM 1407 C CA . PRO A 1 200 ? -6.590 -6.033 -1.101 1.00 73.25 200 PRO A CA 1
ATOM 1408 C C . PRO A 1 200 ? -8.102 -5.874 -1.281 1.00 73.25 200 PRO A C 1
ATOM 1410 O O . PRO A 1 200 ? -8.823 -6.853 -1.507 1.00 73.25 200 PRO A O 1
ATOM 1413 N N . LEU A 1 201 ? -8.577 -4.630 -1.213 1.00 78.00 201 LEU A N 1
ATOM 1414 C CA . LEU A 1 201 ? -9.975 -4.304 -1.483 1.00 78.00 201 LEU A CA 1
ATOM 1415 C C . LEU A 1 201 ? -10.347 -4.676 -2.920 1.00 78.00 201 LEU A C 1
ATOM 1417 O O . LEU A 1 201 ? -9.667 -4.296 -3.868 1.00 78.00 201 LEU A O 1
ATOM 1421 N N . ARG A 1 202 ? -11.476 -5.366 -3.073 1.00 77.56 202 ARG A N 1
ATOM 1422 C CA . ARG A 1 202 ? -12.131 -5.636 -4.361 1.00 77.56 202 ARG A CA 1
ATOM 1423 C C . ARG A 1 202 ? -13.277 -4.668 -4.634 1.00 77.56 202 ARG A C 1
ATOM 1425 O O . ARG A 1 202 ? -13.633 -4.463 -5.785 1.00 77.56 202 ARG A O 1
ATOM 1432 N N . HIS A 1 203 ? -13.852 -4.074 -3.587 1.00 81.25 203 HIS A N 1
ATOM 1433 C CA . HIS A 1 203 ? -14.924 -3.084 -3.680 1.00 81.25 203 HIS A CA 1
ATOM 1434 C C . HIS A 1 203 ? -14.774 -2.027 -2.582 1.00 81.25 203 HIS A C 1
ATOM 1436 O O . HIS A 1 203 ? -14.450 -2.360 -1.442 1.00 81.25 203 HIS A O 1
ATOM 1442 N N . ALA A 1 204 ? -15.096 -0.764 -2.879 1.00 85.69 204 ALA A N 1
ATOM 1443 C CA . ALA A 1 204 ? -15.044 0.322 -1.892 1.00 85.69 204 ALA A CA 1
ATOM 1444 C C . ALA A 1 204 ? -15.951 0.071 -0.666 1.00 85.69 204 ALA A C 1
ATOM 1446 O O . ALA A 1 204 ? -15.634 0.478 0.449 1.00 85.69 204 ALA A O 1
ATOM 1447 N N . SER A 1 205 ? -17.046 -0.678 -0.836 1.00 86.44 205 SER A N 1
ATOM 1448 C CA . SER A 1 205 ? -17.942 -1.069 0.261 1.00 86.44 205 SER A CA 1
ATOM 1449 C C . SER A 1 205 ? -17.267 -1.931 1.341 1.00 86.44 205 SER A C 1
ATOM 1451 O O . SER A 1 205 ? -17.728 -1.943 2.483 1.00 86.44 205 SER A O 1
ATOM 1453 N N . GLN A 1 206 ? -16.158 -2.611 1.025 1.00 89.88 206 GLN A N 1
ATOM 1454 C CA . GLN A 1 206 ? -15.427 -3.461 1.973 1.00 89.88 206 GLN A CA 1
ATOM 1455 C C . GLN A 1 206 ? -14.604 -2.664 2.998 1.00 89.88 206 GLN A C 1
ATOM 1457 O O . GLN A 1 206 ? -14.276 -3.210 4.051 1.00 89.88 206 GLN A O 1
ATOM 1462 N N . VAL A 1 207 ? -14.326 -1.374 2.750 1.00 92.75 207 VAL A N 1
ATOM 1463 C CA . VAL A 1 207 ? -13.523 -0.510 3.641 1.00 92.75 207 VAL A CA 1
ATOM 1464 C C . VAL A 1 207 ? -14.036 -0.553 5.077 1.00 92.75 207 VAL A C 1
ATOM 1466 O O . VAL A 1 207 ? -13.259 -0.700 6.017 1.00 92.75 207 VAL A O 1
ATOM 1469 N N . ARG A 1 208 ? -15.359 -0.473 5.256 1.00 92.81 208 ARG A N 1
ATOM 1470 C CA . ARG A 1 208 ? -15.980 -0.502 6.584 1.00 92.81 208 ARG A CA 1
ATOM 1471 C C . ARG A 1 208 ? -15.758 -1.836 7.294 1.00 92.81 208 ARG A C 1
ATOM 1473 O O . ARG A 1 208 ? -15.479 -1.840 8.488 1.00 92.81 208 ARG A O 1
ATOM 1480 N N . GLY A 1 209 ? -15.897 -2.948 6.572 1.00 92.62 209 GLY A N 1
ATOM 1481 C CA . GLY A 1 209 ? -15.673 -4.285 7.122 1.00 92.62 209 GLY A CA 1
ATOM 1482 C C . GLY A 1 209 ? -14.242 -4.439 7.627 1.00 92.62 209 GLY A C 1
ATOM 1483 O O . GLY A 1 209 ? -14.038 -4.794 8.786 1.00 92.62 209 GLY A O 1
ATOM 1484 N N . PHE A 1 210 ? -13.261 -4.049 6.808 1.00 94.06 210 PHE A N 1
ATOM 1485 C CA . PHE A 1 210 ? -11.859 -4.089 7.221 1.00 94.06 210 PHE A CA 1
ATOM 1486 C C . PHE A 1 210 ? -11.516 -3.092 8.325 1.00 94.06 210 PHE A C 1
ATOM 1488 O O . PHE A 1 210 ? -10.709 -3.425 9.184 1.00 94.06 210 PHE A O 1
ATOM 1495 N N . ALA A 1 211 ? -12.134 -1.909 8.374 1.00 93.75 211 ALA A N 1
ATOM 1496 C CA . ALA A 1 211 ? -11.943 -0.991 9.498 1.00 93.75 211 ALA A CA 1
ATOM 1497 C C . ALA A 1 211 ? -12.346 -1.638 10.831 1.00 93.75 211 ALA A C 1
ATOM 1499 O O . ALA A 1 211 ? -11.626 -1.521 11.819 1.00 93.75 211 ALA A O 1
ATOM 1500 N N . VAL A 1 212 ? -13.467 -2.362 10.858 1.00 94.06 212 VAL A N 1
ATOM 1501 C CA . VAL A 1 212 ? -13.922 -3.078 12.058 1.00 94.06 212 VAL A CA 1
ATOM 1502 C C . VAL A 1 212 ? -12.976 -4.231 12.399 1.00 94.06 212 VAL A C 1
ATOM 1504 O O . VAL A 1 212 ? -12.563 -4.366 13.550 1.00 94.06 212 VAL A O 1
ATOM 1507 N N . GLU A 1 213 ? -12.588 -5.038 11.415 1.00 93.94 213 GLU A N 1
ATOM 1508 C CA . GLU A 1 213 ? -11.667 -6.159 11.623 1.00 93.94 213 GLU A CA 1
ATOM 1509 C C . GLU A 1 213 ? -10.305 -5.695 12.160 1.00 93.94 213 GLU A C 1
ATOM 1511 O O . GLU A 1 213 ? -9.837 -6.189 13.188 1.00 93.94 213 GLU A O 1
ATOM 1516 N N . LEU A 1 214 ? -9.705 -4.686 11.521 1.00 94.94 214 LEU A N 1
ATOM 1517 C CA . LEU A 1 214 ? -8.439 -4.102 11.951 1.00 94.94 214 LEU A CA 1
ATOM 1518 C C . LEU A 1 214 ? -8.552 -3.487 13.346 1.00 94.94 214 LEU A C 1
ATOM 1520 O O . LEU A 1 214 ? -7.620 -3.613 14.139 1.00 94.94 214 LEU A O 1
ATOM 1524 N N . HIS A 1 215 ? -9.681 -2.852 13.678 1.00 94.12 215 HIS A N 1
ATOM 1525 C CA . HIS A 1 215 ? -9.944 -2.335 15.022 1.00 94.12 215 HIS A CA 1
ATOM 1526 C C . HIS A 1 215 ? -9.869 -3.457 16.059 1.00 94.12 215 HIS A C 1
ATOM 1528 O O . HIS A 1 215 ? -9.130 -3.352 17.039 1.00 94.12 215 HIS A O 1
ATOM 1534 N N . HIS A 1 216 ? -10.558 -4.574 15.834 1.00 92.12 216 HIS A N 1
ATOM 1535 C CA . HIS A 1 216 ? -10.465 -5.722 16.735 1.00 92.12 216 HIS A CA 1
ATOM 1536 C C . HIS A 1 216 ? -9.034 -6.271 16.828 1.00 92.12 216 HIS A C 1
ATOM 1538 O O . HIS A 1 216 ? -8.541 -6.479 17.939 1.00 92.12 216 HIS A O 1
ATOM 1544 N N . ALA A 1 217 ? -8.351 -6.445 15.694 1.00 92.94 217 ALA A N 1
ATOM 1545 C CA . ALA A 1 217 ? -6.988 -6.969 15.648 1.00 92.94 217 ALA A CA 1
ATOM 1546 C C . ALA A 1 217 ? -5.990 -6.080 16.411 1.00 92.94 217 ALA A C 1
ATOM 1548 O O . ALA A 1 217 ? -5.207 -6.572 17.225 1.00 92.94 217 ALA A O 1
ATOM 1549 N N . ALA A 1 218 ? -6.056 -4.764 16.216 1.00 94.19 218 ALA A N 1
ATOM 1550 C CA . ALA A 1 218 ? -5.157 -3.810 16.854 1.00 94.19 218 ALA A CA 1
ATOM 1551 C C . ALA A 1 218 ? -5.326 -3.777 18.375 1.00 94.19 218 ALA A C 1
ATOM 1553 O O . ALA A 1 218 ? -4.351 -3.831 19.123 1.00 94.19 218 ALA A O 1
ATOM 1554 N N . PHE A 1 219 ? -6.569 -3.741 18.855 1.00 92.00 219 PHE A N 1
ATOM 1555 C CA . PHE A 1 219 ? -6.844 -3.756 20.290 1.00 92.00 219 PHE A CA 1
ATOM 1556 C C . PHE A 1 219 ? -6.550 -5.114 20.937 1.00 92.00 219 PHE A C 1
ATOM 1558 O O . PHE A 1 219 ? -6.183 -5.158 22.113 1.00 92.00 219 PHE A O 1
ATOM 1565 N N . ALA A 1 220 ? -6.682 -6.217 20.195 1.00 90.19 220 ALA A N 1
ATOM 1566 C CA . ALA A 1 220 ? -6.240 -7.528 20.658 1.00 90.19 220 ALA A CA 1
ATOM 1567 C C . ALA A 1 220 ? -4.716 -7.561 20.852 1.00 90.19 220 ALA A C 1
ATOM 1569 O O . ALA A 1 220 ? -4.259 -7.995 21.911 1.00 90.19 220 ALA A O 1
ATOM 1570 N N . ALA A 1 221 ? -3.950 -7.021 19.897 1.00 91.88 221 ALA A N 1
ATOM 1571 C CA . ALA A 1 221 ? -2.487 -6.957 19.958 1.00 91.88 221 ALA A CA 1
ATOM 1572 C C . ALA A 1 221 ? -1.958 -6.137 21.153 1.00 91.88 221 ALA A C 1
ATOM 1574 O O . ALA A 1 221 ? -0.899 -6.445 21.692 1.00 91.88 221 ALA A O 1
ATOM 1575 N N . LEU A 1 222 ? -2.704 -5.126 21.611 1.00 91.44 222 LEU A N 1
ATOM 1576 C CA . LEU A 1 222 ? -2.309 -4.251 22.728 1.00 91.44 222 LEU A CA 1
ATOM 1577 C C . LEU A 1 222 ? -2.722 -4.767 24.120 1.00 91.44 222 LEU A C 1
ATOM 1579 O O . LEU A 1 222 ? -2.359 -4.178 25.140 1.00 91.44 222 LEU A O 1
ATOM 1583 N N . GLY A 1 223 ? -3.479 -5.865 24.194 1.00 87.56 223 GLY A N 1
ATOM 1584 C CA . GLY A 1 223 ? -3.847 -6.506 25.456 1.00 87.56 223 GLY A CA 1
ATOM 1585 C C . GLY A 1 223 ? -5.024 -5.864 26.209 1.00 87.56 223 GLY A C 1
ATOM 1586 O O . GLY A 1 223 ? -5.711 -4.955 25.742 1.00 87.56 223 GLY A O 1
ATOM 1587 N N . LEU A 1 224 ? -5.348 -6.421 27.383 1.00 78.50 224 LEU A N 1
ATOM 1588 C CA . LEU A 1 224 ? -6.559 -6.075 28.150 1.00 78.50 224 LEU A CA 1
ATOM 1589 C C . LEU A 1 224 ? -6.477 -4.682 28.798 1.00 78.50 224 LEU A C 1
ATOM 1591 O O . LEU A 1 224 ? -7.447 -3.926 28.778 1.00 78.50 224 LEU A O 1
ATOM 1595 N N . HIS A 1 225 ? -5.308 -4.329 29.338 1.00 77.00 225 HIS A N 1
ATOM 1596 C CA . HIS A 1 225 ? -5.096 -3.058 30.039 1.00 77.00 225 HIS A CA 1
ATOM 1597 C C . HIS A 1 225 ? -5.306 -1.850 29.122 1.00 77.00 225 HIS A C 1
ATOM 1599 O O . HIS A 1 225 ? -5.955 -0.871 29.493 1.00 77.00 225 HIS A O 1
ATOM 1605 N N . TYR A 1 226 ? -4.821 -1.953 27.883 1.00 81.88 226 TYR A N 1
ATOM 1606 C CA . TYR A 1 226 ? -4.998 -0.916 26.874 1.00 81.88 226 TYR A CA 1
ATOM 1607 C C . TYR A 1 226 ? -6.477 -0.688 26.539 1.00 81.88 226 TYR A C 1
ATOM 1609 O O . TYR A 1 226 ? -6.950 0.453 26.555 1.00 81.88 226 TYR A O 1
ATOM 1617 N N . ARG A 1 227 ? -7.218 -1.787 26.326 1.00 78.50 227 ARG A N 1
ATOM 1618 C CA . ARG A 1 227 ? -8.659 -1.788 26.022 1.00 78.50 227 ARG A CA 1
ATOM 1619 C C . ARG A 1 227 ? -9.498 -1.113 27.109 1.00 78.50 227 ARG A C 1
ATOM 1621 O O . ARG A 1 227 ? -10.461 -0.421 26.786 1.00 78.50 227 ARG A O 1
ATOM 1628 N N . LEU A 1 228 ? -9.136 -1.287 28.380 1.00 74.25 228 LEU A N 1
ATOM 1629 C CA . LEU A 1 228 ? -9.846 -0.667 29.503 1.00 74.25 228 LEU A CA 1
ATOM 1630 C C . LEU A 1 228 ? -9.617 0.848 29.578 1.00 74.25 228 LEU A C 1
ATOM 1632 O O . LEU A 1 228 ? -10.570 1.595 29.794 1.00 74.25 228 LEU A O 1
ATOM 1636 N N . ARG A 1 229 ? -8.380 1.316 29.363 1.00 76.44 229 ARG A N 1
ATOM 1637 C CA . ARG A 1 229 ? -8.058 2.754 29.410 1.00 76.44 229 ARG A CA 1
ATOM 1638 C C . ARG A 1 229 ? -8.620 3.545 28.229 1.00 76.44 229 ARG A C 1
ATOM 1640 O O . ARG A 1 229 ? -9.055 4.671 28.429 1.00 76.44 229 ARG A O 1
ATOM 1647 N N . HIS A 1 230 ? -8.642 2.964 27.032 1.00 72.06 230 HIS A N 1
ATOM 1648 C CA . HIS A 1 230 ? -9.003 3.675 25.796 1.00 72.06 230 HIS A CA 1
ATOM 1649 C C . HIS A 1 230 ? -10.462 3.446 25.383 1.00 72.06 230 HIS A C 1
ATOM 1651 O O . HIS A 1 230 ? -10.794 3.406 24.206 1.00 72.06 230 HIS A O 1
ATOM 1657 N N . GLY A 1 231 ? -11.354 3.234 26.357 1.00 64.12 231 GLY A N 1
ATOM 1658 C CA . GLY A 1 231 ? -12.796 3.302 26.117 1.00 64.12 231 GLY A CA 1
ATOM 1659 C C . GLY A 1 231 ? -13.370 2.253 25.158 1.00 64.12 231 GLY A C 1
ATOM 1660 O O . GLY A 1 231 ? -14.534 2.384 24.783 1.00 64.12 231 GLY A O 1
ATOM 1661 N N . TYR A 1 232 ? -12.627 1.192 24.825 1.00 65.62 232 TYR A N 1
ATOM 1662 C CA . TYR A 1 232 ? -13.057 0.132 23.902 1.00 65.62 232 TYR A CA 1
ATOM 1663 C C . TYR A 1 232 ? -14.430 -0.449 24.278 1.00 65.62 232 TYR A C 1
ATOM 1665 O O . TYR A 1 232 ? -15.271 -0.739 23.432 1.00 65.62 232 TYR A O 1
ATOM 1673 N N . TYR A 1 233 ? -14.695 -0.536 25.584 1.00 60.31 233 TYR A N 1
ATOM 1674 C CA . TYR A 1 233 ? -15.960 -1.020 26.125 1.00 60.31 233 TYR A CA 1
ATOM 1675 C C . TYR A 1 233 ? -16.940 0.079 26.538 1.00 60.31 233 TYR A C 1
ATOM 1677 O O . TYR A 1 233 ? -18.047 -0.253 26.944 1.00 60.31 233 TYR A O 1
ATOM 1685 N N . ARG A 1 234 ? -16.615 1.376 26.444 1.00 56.72 234 ARG A N 1
ATOM 1686 C CA . ARG A 1 234 ? -17.491 2.431 26.987 1.00 56.72 234 ARG A CA 1
ATOM 1687 C C . ARG A 1 234 ? -18.867 2.433 26.318 1.00 56.72 234 ARG A C 1
ATOM 1689 O O . ARG A 1 234 ? -19.866 2.441 27.026 1.00 56.72 234 ARG A O 1
ATOM 1696 N N . ARG A 1 235 ? -18.946 2.344 24.984 1.00 56.41 235 ARG A N 1
ATOM 1697 C CA . ARG A 1 235 ? -20.238 2.302 24.264 1.00 56.41 235 ARG A CA 1
ATOM 1698 C C . ARG A 1 235 ? -20.969 0.960 24.412 1.00 56.41 235 ARG A C 1
ATOM 1700 O O . ARG A 1 235 ? -22.179 0.962 24.621 1.00 56.41 235 ARG A O 1
ATOM 1707 N N . GLY A 1 236 ? -20.253 -0.166 24.364 1.00 55.56 236 GLY A N 1
ATOM 1708 C CA . GLY A 1 236 ? -20.847 -1.500 24.541 1.00 55.56 236 GLY A CA 1
ATOM 1709 C C . GLY A 1 236 ? -21.379 -1.741 25.959 1.00 55.56 236 GLY A C 1
ATOM 1710 O O . GLY A 1 236 ? -22.496 -2.222 26.130 1.00 55.56 236 GLY A O 1
ATOM 1711 N N . ALA A 1 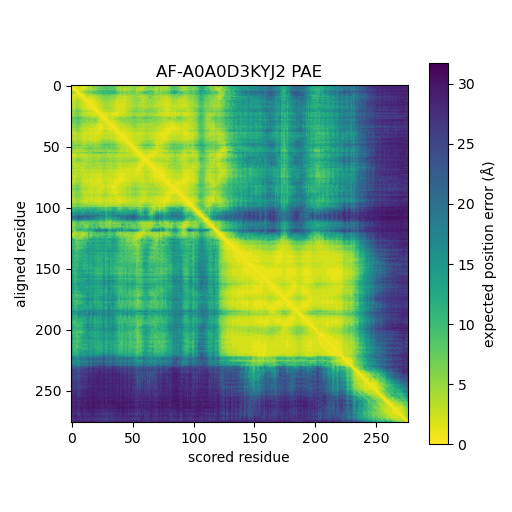237 ? -20.625 -1.326 26.980 1.00 57.69 237 ALA A N 1
ATOM 1712 C CA . ALA A 1 237 ? -21.044 -1.399 28.375 1.00 57.69 237 ALA A CA 1
ATOM 1713 C C . ALA A 1 237 ? -22.208 -0.443 28.671 1.00 57.69 237 ALA A C 1
ATOM 1715 O O . ALA A 1 237 ? -23.152 -0.846 29.341 1.00 57.69 237 ALA A O 1
ATOM 1716 N N . LEU A 1 238 ? -22.204 0.782 28.126 1.00 56.78 238 LEU A N 1
ATOM 1717 C CA . LEU A 1 238 ? -23.339 1.707 28.252 1.00 56.78 238 LEU A CA 1
ATOM 1718 C C . LEU A 1 238 ? -24.629 1.121 27.657 1.00 56.78 238 LEU A C 1
ATOM 1720 O O . LEU A 1 238 ? -25.681 1.214 28.285 1.00 56.78 238 LEU A O 1
ATOM 1724 N N . MET A 1 239 ? -24.552 0.469 26.494 1.00 55.91 239 MET A N 1
ATOM 1725 C CA . MET A 1 239 ? -25.700 -0.211 25.878 1.00 55.91 239 MET A CA 1
ATOM 1726 C C . MET A 1 239 ? -26.174 -1.416 26.704 1.00 55.91 239 MET A C 1
ATOM 1728 O O . MET A 1 239 ? -27.377 -1.584 26.906 1.00 55.91 239 MET A O 1
ATOM 1732 N N . ALA A 1 240 ? -25.252 -2.228 27.231 1.00 55.09 240 ALA A N 1
ATOM 1733 C CA . ALA A 1 240 ? -25.588 -3.358 28.098 1.00 55.09 240 ALA A CA 1
ATOM 1734 C C . ALA A 1 240 ? -26.251 -2.899 29.409 1.00 55.09 240 ALA A C 1
ATOM 1736 O O . ALA A 1 240 ? -27.286 -3.436 29.801 1.00 55.09 240 ALA A O 1
ATOM 1737 N N . ILE A 1 241 ? -25.714 -1.857 30.049 1.00 63.16 241 ILE A N 1
ATOM 1738 C CA . ILE A 1 241 ? -26.275 -1.261 31.268 1.00 63.16 241 ILE A CA 1
ATOM 1739 C C . ILE A 1 241 ? -27.656 -0.656 30.986 1.00 63.16 241 ILE A C 1
ATOM 1741 O O . ILE A 1 241 ? -28.585 -0.880 31.759 1.00 63.16 241 ILE A O 1
ATOM 1745 N N . ALA A 1 242 ? -27.834 0.043 29.861 1.00 62.97 242 ALA A N 1
ATOM 1746 C CA . ALA A 1 242 ? -29.133 0.577 29.455 1.00 62.97 242 ALA A CA 1
ATOM 1747 C C . ALA A 1 242 ? -30.163 -0.540 29.195 1.00 62.97 242 ALA A C 1
ATOM 1749 O O . ALA A 1 242 ? -31.319 -0.424 29.605 1.00 62.97 242 ALA A O 1
ATOM 1750 N N . GLY A 1 243 ? -29.747 -1.646 28.570 1.00 63.25 243 GLY A N 1
ATOM 1751 C CA . GLY A 1 243 ? -30.581 -2.831 28.361 1.00 63.25 243 GLY A CA 1
ATOM 1752 C C . GLY A 1 243 ? -31.010 -3.490 29.674 1.00 63.25 243 GLY A C 1
ATOM 1753 O O . GLY A 1 243 ? -32.194 -3.783 29.859 1.00 63.25 243 GLY A O 1
ATOM 1754 N N . VAL A 1 244 ? -30.079 -3.646 30.620 1.00 67.31 244 VAL A N 1
ATOM 1755 C CA . VAL A 1 244 ? -30.351 -4.180 31.965 1.00 67.31 244 VAL A CA 1
ATOM 1756 C C . VAL A 1 244 ? -31.278 -3.248 32.750 1.00 67.31 244 VAL A C 1
ATOM 1758 O O . VAL A 1 244 ? -32.275 -3.708 33.306 1.00 67.31 244 VAL A O 1
ATOM 1761 N N . ALA A 1 245 ? -31.031 -1.937 32.740 1.00 68.44 245 ALA A N 1
ATOM 1762 C CA . ALA A 1 245 ? -31.892 -0.950 33.395 1.00 68.44 245 ALA A CA 1
ATOM 1763 C C . ALA A 1 245 ? -33.324 -0.973 32.831 1.00 68.44 245 ALA A C 1
ATOM 1765 O O . ALA A 1 245 ? -34.297 -0.971 33.589 1.00 68.44 245 ALA A O 1
ATOM 1766 N N . LYS A 1 246 ? -33.468 -1.082 31.504 1.00 72.75 246 LYS A N 1
ATOM 1767 C CA . LYS A 1 246 ? -34.768 -1.195 30.824 1.00 72.75 246 LYS A CA 1
ATOM 1768 C C . LYS A 1 246 ? -35.493 -2.498 31.176 1.00 72.75 246 LYS A C 1
ATOM 1770 O O . LYS A 1 246 ? -36.707 -2.484 31.382 1.00 72.75 246 LYS A O 1
ATOM 1775 N N . ALA A 1 247 ? -34.767 -3.610 31.302 1.00 67.00 247 ALA A N 1
ATOM 1776 C CA . ALA A 1 247 ? -35.326 -4.888 31.741 1.00 67.00 247 ALA A CA 1
ATOM 1777 C C . ALA A 1 247 ? -35.803 -4.840 33.205 1.00 67.00 247 ALA A C 1
ATOM 1779 O O . ALA A 1 247 ? -36.907 -5.298 33.503 1.00 67.00 247 ALA A O 1
ATOM 1780 N N . ILE A 1 248 ? -35.026 -4.225 34.104 1.00 70.12 248 ILE A N 1
ATOM 1781 C CA . ILE A 1 248 ? -35.396 -4.033 35.517 1.00 70.12 248 ILE A CA 1
ATOM 1782 C C . ILE A 1 248 ? -36.642 -3.144 35.640 1.00 70.12 248 ILE A C 1
ATOM 1784 O O . ILE A 1 248 ? -37.571 -3.488 36.375 1.00 70.12 248 ILE A O 1
ATOM 1788 N N . ALA A 1 249 ? -36.708 -2.041 34.889 1.00 71.50 249 ALA A N 1
ATOM 1789 C CA . ALA A 1 249 ? -37.874 -1.158 34.865 1.00 71.50 249 ALA A CA 1
ATOM 1790 C C . ALA A 1 249 ? -39.143 -1.895 34.398 1.00 71.50 249 ALA A C 1
ATOM 1792 O O . ALA A 1 249 ? -40.182 -1.816 35.054 1.00 71.50 249 ALA A O 1
ATOM 1793 N N . LYS A 1 250 ? -39.048 -2.695 33.325 1.00 71.94 250 LYS A N 1
ATOM 1794 C CA . LYS A 1 250 ? -40.166 -3.509 32.819 1.00 71.94 250 LYS A CA 1
ATOM 1795 C C . LYS A 1 250 ? -40.655 -4.532 33.853 1.00 71.94 250 LYS A C 1
ATOM 1797 O O . LYS A 1 250 ? -41.861 -4.708 34.017 1.00 71.94 250 LYS A O 1
ATOM 1802 N N . ARG A 1 251 ? -39.734 -5.166 34.588 1.00 67.25 251 ARG A N 1
ATOM 1803 C CA . ARG A 1 251 ? -40.063 -6.153 35.630 1.00 67.25 251 ARG A CA 1
ATOM 1804 C C . ARG A 1 251 ? -40.773 -5.520 36.831 1.00 67.25 251 ARG A C 1
ATOM 1806 O O . ARG A 1 251 ? -41.713 -6.112 37.353 1.00 67.25 251 ARG A O 1
ATOM 1813 N N . ARG A 1 252 ? -40.382 -4.302 37.233 1.00 65.88 252 ARG A N 1
ATOM 1814 C CA . ARG A 1 252 ? -41.066 -3.531 38.290 1.00 65.88 252 ARG A CA 1
ATOM 1815 C C . ARG A 1 252 ? -42.508 -3.175 37.921 1.00 65.88 252 ARG A C 1
ATOM 1817 O O . ARG A 1 252 ? -43.390 -3.323 38.758 1.00 65.88 252 ARG A O 1
ATOM 1824 N N . VAL A 1 253 ? -42.757 -2.773 36.673 1.00 65.75 253 VAL A N 1
ATOM 1825 C CA . VAL A 1 253 ? -44.118 -2.477 36.183 1.00 65.75 253 VAL A CA 1
ATOM 1826 C C . VAL A 1 253 ? -44.999 -3.731 36.201 1.00 65.75 253 VAL A C 1
ATOM 1828 O O . VAL A 1 253 ? -46.137 -3.673 36.660 1.00 65.75 253 VAL A O 1
ATOM 1831 N N . GLN A 1 254 ? -44.471 -4.881 35.770 1.00 57.88 254 GLN A N 1
ATOM 1832 C CA . GLN A 1 254 ? -45.218 -6.146 35.789 1.00 57.88 254 GLN A CA 1
ATOM 1833 C C . GLN A 1 254 ? -45.549 -6.617 37.213 1.00 57.88 254 GLN A C 1
ATOM 1835 O O . GLN A 1 254 ? -46.679 -7.021 37.471 1.00 57.88 254 GLN A O 1
ATOM 1840 N N . LEU A 1 255 ? -44.602 -6.517 38.151 1.00 58.12 255 LEU A N 1
ATOM 1841 C CA . LEU A 1 255 ? -44.838 -6.856 39.561 1.00 58.12 255 LEU A CA 1
ATOM 1842 C C . LEU A 1 255 ? -45.863 -5.922 40.228 1.00 58.12 255 LEU A C 1
ATOM 1844 O O . LEU A 1 255 ? -46.714 -6.396 40.978 1.00 58.12 255 LEU A O 1
ATOM 1848 N N . GLY A 1 256 ? -45.838 -4.622 39.915 1.00 55.09 256 GLY A N 1
ATOM 1849 C CA . GLY A 1 256 ? -46.840 -3.665 40.398 1.00 55.09 256 GLY A CA 1
ATOM 1850 C C . GLY A 1 256 ? -48.252 -3.948 39.869 1.00 55.09 256 GLY A C 1
ATOM 1851 O O . GLY A 1 256 ? -49.219 -3.882 40.627 1.00 55.09 256 GLY A O 1
ATOM 1852 N N . ALA A 1 257 ? -48.377 -4.334 38.595 1.00 54.94 257 ALA A N 1
ATOM 1853 C CA . ALA A 1 257 ? -49.662 -4.680 37.984 1.00 54.94 257 ALA A CA 1
ATOM 1854 C C . ALA A 1 257 ? -50.278 -5.965 38.572 1.00 54.94 257 ALA A C 1
ATOM 1856 O O . ALA A 1 257 ? -51.483 -6.015 38.813 1.00 54.94 257 ALA A O 1
ATOM 1857 N N . VAL A 1 258 ? -49.459 -6.983 38.862 1.00 55.53 258 VAL A N 1
ATOM 1858 C CA . VAL A 1 258 ? -49.923 -8.228 39.505 1.00 55.53 258 VAL A CA 1
ATOM 1859 C C . VAL A 1 258 ? -50.362 -7.977 40.952 1.00 55.53 258 VAL A C 1
ATOM 1861 O O . VAL A 1 258 ? -51.383 -8.513 41.379 1.00 55.53 258 VAL A O 1
ATOM 1864 N N . GLY A 1 259 ? -49.654 -7.113 41.690 1.00 46.03 259 GLY A N 1
ATOM 1865 C CA . GLY A 1 259 ? -50.044 -6.714 43.047 1.00 46.03 259 GLY A CA 1
ATOM 1866 C C . GLY A 1 259 ? -51.394 -5.987 43.101 1.00 46.03 259 GLY A C 1
ATOM 1867 O O . GLY A 1 259 ? -52.224 -6.294 43.955 1.00 46.03 259 GLY A O 1
ATOM 1868 N N . LEU A 1 260 ? -51.654 -5.084 42.150 1.00 52.22 260 LEU A N 1
ATOM 1869 C CA . LEU A 1 260 ? -52.941 -4.387 42.016 1.00 52.22 260 LEU A CA 1
ATOM 1870 C C . LEU A 1 260 ? -54.087 -5.333 41.631 1.00 52.22 260 LEU A C 1
ATOM 1872 O O . LEU A 1 260 ? -55.174 -5.235 42.199 1.00 52.22 260 LEU A O 1
ATOM 1876 N N . ALA A 1 261 ? -53.848 -6.283 40.723 1.00 52.78 261 ALA A N 1
ATOM 1877 C CA . ALA A 1 261 ? -54.850 -7.276 40.337 1.00 52.78 261 ALA A CA 1
ATOM 1878 C C . ALA A 1 261 ? -55.208 -8.226 41.496 1.00 52.78 261 ALA A C 1
ATOM 1880 O O . ALA A 1 261 ? -56.383 -8.520 41.715 1.00 52.78 261 ALA A O 1
ATOM 1881 N N . ALA A 1 262 ? -54.216 -8.659 42.283 1.00 51.16 262 ALA A N 1
ATOM 1882 C CA . ALA A 1 262 ? -54.443 -9.490 43.464 1.00 51.16 262 ALA A CA 1
ATOM 1883 C C . ALA A 1 262 ? -55.208 -8.732 44.565 1.00 51.16 262 ALA A C 1
ATOM 1885 O O . ALA A 1 262 ? -56.143 -9.278 45.149 1.00 51.16 262 ALA A O 1
ATOM 1886 N N . ALA A 1 263 ? -54.874 -7.460 44.807 1.00 52.59 263 ALA A N 1
ATOM 1887 C CA . ALA A 1 263 ? -55.586 -6.624 45.773 1.00 52.59 263 ALA A CA 1
ATOM 1888 C C . ALA A 1 263 ? -57.049 -6.376 45.361 1.00 52.59 263 ALA A C 1
ATOM 1890 O O . ALA A 1 263 ? -57.952 -6.503 46.188 1.00 52.59 263 ALA A O 1
ATOM 1891 N N . ALA A 1 264 ? -57.306 -6.102 44.077 1.00 57.56 264 ALA A N 1
ATOM 1892 C CA . ALA A 1 264 ? -58.661 -5.930 43.552 1.00 57.56 264 ALA A CA 1
ATOM 1893 C C . ALA A 1 264 ? -59.506 -7.212 43.683 1.00 57.56 264 ALA A C 1
ATOM 1895 O O . ALA A 1 264 ? -60.686 -7.143 44.035 1.00 57.56 264 ALA A O 1
ATOM 1896 N N . LEU A 1 265 ? -58.901 -8.387 43.472 1.00 59.91 265 LEU A N 1
ATOM 1897 C CA . LEU A 1 265 ? -59.577 -9.676 43.629 1.00 59.91 265 LEU A CA 1
ATOM 1898 C C . LEU A 1 265 ? -59.961 -9.951 45.094 1.00 59.91 265 LEU A C 1
ATOM 1900 O O . LEU A 1 265 ? -61.078 -10.390 45.363 1.00 59.91 265 LEU A O 1
ATOM 1904 N N . VAL A 1 266 ? -59.076 -9.643 46.049 1.00 61.84 266 VAL A N 1
ATOM 1905 C CA . VAL A 1 266 ? -59.356 -9.797 47.489 1.00 61.84 266 VAL A CA 1
ATOM 1906 C C . VAL A 1 266 ? -60.494 -8.873 47.934 1.00 61.84 266 VAL A C 1
ATOM 1908 O O . VAL A 1 266 ? -61.395 -9.317 48.648 1.00 61.84 266 VAL A O 1
ATOM 1911 N N . VAL A 1 267 ? -60.513 -7.620 47.468 1.00 63.31 267 VAL A N 1
ATOM 1912 C CA . VAL A 1 267 ? -61.598 -6.667 47.769 1.00 63.31 267 VAL A CA 1
ATOM 1913 C C . VAL A 1 267 ? -62.934 -7.135 47.177 1.00 63.31 267 VAL A C 1
ATOM 1915 O O . VAL A 1 267 ? -63.950 -7.108 47.872 1.00 63.31 267 VAL A O 1
ATOM 1918 N N . ALA A 1 268 ? -62.948 -7.636 45.939 1.00 64.19 268 ALA A N 1
ATOM 1919 C CA . ALA A 1 268 ? -64.163 -8.144 45.298 1.00 64.19 268 ALA A CA 1
ATOM 1920 C C . ALA A 1 268 ? -64.737 -9.392 46.001 1.00 64.19 268 ALA A C 1
ATOM 1922 O O . ALA A 1 268 ? -65.954 -9.512 46.171 1.00 64.19 268 ALA A O 1
ATOM 1923 N N . VAL A 1 269 ? -63.875 -10.308 46.455 1.00 67.62 269 VAL A N 1
ATOM 1924 C CA . VAL A 1 269 ? -64.285 -11.500 47.220 1.00 67.62 269 VAL A CA 1
ATOM 1925 C C . VAL A 1 269 ? -64.803 -11.117 48.611 1.00 67.62 269 VAL A C 1
ATOM 1927 O O . VAL A 1 269 ? -65.814 -11.662 49.056 1.00 67.62 269 VAL A O 1
ATOM 1930 N N . ALA A 1 270 ? -64.165 -10.155 49.284 1.00 65.62 270 ALA A N 1
ATOM 1931 C CA . ALA A 1 270 ? -64.617 -9.658 50.583 1.00 65.62 270 ALA A CA 1
ATOM 1932 C C . ALA A 1 270 ? -65.971 -8.929 50.497 1.00 65.62 270 ALA A C 1
ATOM 1934 O O . ALA A 1 270 ? -66.809 -9.097 51.383 1.00 65.62 270 ALA A O 1
ATOM 1935 N N . ALA A 1 271 ? -66.218 -8.174 49.421 1.00 65.19 271 ALA A N 1
ATOM 1936 C CA . ALA A 1 271 ? -67.490 -7.491 49.189 1.00 65.19 271 ALA A CA 1
ATOM 1937 C C . ALA A 1 271 ? -68.651 -8.472 48.937 1.00 65.19 271 ALA A C 1
ATOM 1939 O O . ALA A 1 271 ? -69.736 -8.285 49.482 1.00 65.19 271 ALA A O 1
ATOM 1940 N N . ARG A 1 272 ? -68.420 -9.563 48.189 1.00 69.06 272 ARG A N 1
ATOM 1941 C CA . ARG A 1 272 ? -69.444 -10.599 47.938 1.00 69.06 272 ARG A CA 1
ATOM 1942 C C . ARG A 1 272 ? -69.894 -11.347 49.193 1.00 69.06 272 ARG A C 1
ATOM 1944 O O . ARG A 1 272 ? -71.033 -11.789 49.243 1.00 69.06 272 ARG A O 1
ATOM 1951 N N . ARG A 1 273 ? -69.034 -11.479 50.206 1.00 64.69 273 ARG A N 1
ATOM 1952 C CA . ARG A 1 273 ? -69.367 -12.167 51.468 1.00 64.69 273 ARG A CA 1
ATOM 1953 C C . ARG A 1 273 ? -70.212 -11.341 52.442 1.00 64.69 273 ARG A C 1
ATOM 1955 O O . ARG A 1 273 ? -70.634 -11.886 53.449 1.00 64.69 273 ARG A O 1
ATOM 1962 N N . ARG A 1 274 ? -70.434 -10.048 52.185 1.00 57.03 274 ARG A N 1
ATOM 1963 C CA . ARG A 1 274 ? -71.240 -9.173 53.061 1.00 57.03 274 ARG A CA 1
ATOM 1964 C C . ARG A 1 274 ? -72.696 -9.006 52.614 1.00 57.03 274 ARG A C 1
ATOM 1966 O O . ARG A 1 274 ? -73.439 -8.312 53.295 1.00 57.03 274 ARG A O 1
ATOM 1973 N N . VAL A 1 275 ? -73.085 -9.583 51.476 1.00 56.25 275 VAL A N 1
ATOM 1974 C CA . VAL A 1 275 ? -74.410 -9.377 50.849 1.00 56.25 275 VAL A CA 1
ATOM 1975 C C . VAL A 1 275 ? -75.239 -10.676 50.791 1.00 56.25 275 VAL A C 1
ATOM 1977 O O . VAL A 1 275 ? -76.311 -10.693 50.200 1.00 56.25 275 VAL A O 1
ATOM 1980 N N . GLY A 1 276 ? -74.770 -11.764 51.406 1.00 47.00 276 GLY A N 1
ATOM 1981 C CA . GLY A 1 276 ? -75.526 -13.011 51.586 1.00 47.00 276 GLY A CA 1
ATOM 1982 C C . GLY A 1 276 ? -75.609 -13.363 53.057 1.00 47.00 276 GLY A C 1
ATOM 1983 O O . GLY A 1 276 ? -76.653 -13.916 53.452 1.00 47.00 276 GLY A O 1
#

Secondary structure (DSSP, 8-state):
-EEEETTEEEE--HHHHHHSPEEEPPTTT-TTTTT-EEEEHHHH-GGGTT-TTEEEEEEETTS-BPPPEEHHHHHT-EEEEE-TTSPEEEEEEEE--TTSS----TTS---SPPEEETEEEEEEEEHHHHHHHHHHHHHHHHHHHHH-HHHHHHIIIIIS--TTEEEEEEEEEETTEEEEEEEETT-SSPEEEEEE-SS--SSGGGHHHHHHHHHHHHHHHTHHHHHHHTTTTHHHHHHHHHHHHHHHHHHHHHHHHHHHHHHHHHHHHHHHTT--

Organism: Emiliania huxleyi (strain CCMP1516) (NCBI:txid280463)

Radius of gyration: 29.93 Å; Cα contacts (8 Å, |Δi|>4): 476; chains: 1; bounding box: 105×37×76 Å

Mean predicted aligned error: 13.27 Å

Foldseek 3Di:
DWEQALNDIDDDDPVNWVPADKDADDCVQPVVQHQFITHQQCVVCVVLLPCQQKWKWWAAPVGFIWDIFGSNLNRQKTFTQAGNVRHGDPATKIWGGFPGRHGDDPVDDDRHIDIGTRRPYIYIAGPVQQVQQVVCWVVVQVCCVPVPQVLQQLLCCQVVVQVQFPGKGFPTADQQATWMWTDGPPDPGTDIDGRGFPTGDRHSVCNVVSSVVSSVRSVVSVDDVSCVVSCVCVVVVVVVVVVVVVVVVVVVVVVVVVVVVVVVVVVVVVVVVVPD

pLDDT: mean 81.56, std 13.41, range [43.44, 97.56]

Solvent-accessible surface area (backbone atoms only — not comparable to full-atom values): 14696 Å² total; per-residue (Å²): 71,41,34,33,52,76,86,43,81,46,75,50,47,72,66,60,46,69,69,38,72,74,44,64,39,46,54,90,81,34,73,92,46,35,49,19,29,18,16,54,34,29,85,78,38,64,88,34,53,80,37,74,55,28,33,20,36,43,33,23,70,87,68,53,58,40,32,79,26,39,29,43,50,52,26,64,20,30,45,30,45,26,38,61,85,71,46,73,48,98,51,47,28,38,37,27,52,67,95,29,51,45,52,79,48,98,84,57,85,62,78,60,55,30,74,34,63,34,44,44,39,36,45,34,30,54,40,71,33,55,53,51,31,62,77,41,29,68,61,52,33,51,47,42,49,72,81,33,34,68,46,40,33,32,36,42,29,40,69,65,66,37,70,61,50,78,42,32,40,53,78,44,68,55,56,58,25,40,32,31,39,29,40,34,75,96,50,96,60,67,46,80,44,72,52,65,47,98,60,67,58,82,44,53,80,49,54,62,58,50,53,54,52,50,44,54,52,13,45,58,63,55,38,69,70,50,37,66,75,67,50,68,50,52,66,60,49,51,51,50,49,51,51,52,52,54,51,52,53,52,50,53,52,52,54,53,53,51,53,52,55,53,51,52,50,53,52,54,56,57,56,60,70,74,78,116

InterPro domains:
  IPR019595 Domain of unknown function DUF2470 [PF10615] (137-213)
  IPR037119 Haem oxygenase HugZ-like superfamily [G3DSA:3.20.180.10] (129-219)

Sequence (276 aa):
MELHLSGERKYLSLASIRAAPPRVISGDESAKLAGCAGAELGPLLPQLAEDETLIGVLVASDGLVSAPITAGELCRGVLLHTDAAGTLLSSLRAWFPPGVAVQPSPCGTHVGPLSLKGACCCVLLPKSVTDALAMSEARVVGHMNGDHADSCLAYARGLCGVAGATGAQMTGVSCAGFALEAAVEGEAKLRKLLVRFPVPLRHASQVRGFAVELHHAAFAALGLHYRLRHGYYRRGALMAIAGVAKAIAKRRVQLGAVGLAAAALVVAVAARRRVG